Protein AF-C6PRZ6-F1 (afdb_monomer_lite)

Structure (mmCIF, N/CA/C/O backbone):
data_AF-C6PRZ6-F1
#
_entry.id   AF-C6PRZ6-F1
#
loop_
_atom_site.group_PDB
_atom_site.id
_atom_site.type_symbol
_atom_site.label_atom_id
_atom_site.label_alt_id
_atom_site.label_comp_id
_atom_site.label_asym_id
_atom_site.label_entity_id
_atom_site.label_seq_id
_atom_site.pdbx_PDB_ins_code
_atom_site.Cartn_x
_atom_site.Cartn_y
_atom_site.Cartn_z
_atom_site.occupancy
_atom_site.B_iso_or_equiv
_atom_site.auth_seq_id
_atom_site.auth_comp_id
_atom_site.auth_asym_id
_atom_site.auth_atom_id
_atom_site.pdbx_PDB_model_num
ATOM 1 N N . MET A 1 1 ? -4.915 -7.604 14.835 1.00 78.38 1 MET A N 1
ATOM 2 C CA . MET A 1 1 ? -3.845 -7.718 15.851 1.00 78.38 1 MET A CA 1
ATOM 3 C C . MET A 1 1 ? -2.458 -7.943 15.240 1.00 78.38 1 MET A C 1
ATOM 5 O O . MET A 1 1 ? -1.661 -7.019 15.299 1.00 78.38 1 MET A O 1
ATOM 9 N N . LEU A 1 2 ? -2.167 -9.085 14.592 1.00 88.75 2 LEU A N 1
ATOM 10 C CA . LEU A 1 2 ? -0.820 -9.403 14.062 1.00 88.75 2 LEU A CA 1
ATOM 11 C C . LEU A 1 2 ? -0.225 -8.321 13.143 1.00 88.75 2 LEU A C 1
ATOM 13 O O . LEU A 1 2 ? 0.910 -7.897 13.344 1.00 88.75 2 LEU A O 1
ATOM 17 N N . PHE A 1 3 ? -1.010 -7.822 12.182 1.00 91.31 3 PHE A N 1
ATOM 18 C CA . PHE A 1 3 ? -0.557 -6.748 11.294 1.00 91.31 3 PHE A CA 1
ATOM 19 C C . PHE A 1 3 ? -0.179 -5.475 12.068 1.00 91.31 3 PHE A C 1
ATOM 21 O O . PHE A 1 3 ? 0.893 -4.929 11.842 1.00 91.31 3 PHE A O 1
ATOM 28 N N . ALA A 1 4 ? -0.994 -5.033 13.031 1.00 93.88 4 ALA A N 1
ATOM 29 C CA . ALA A 1 4 ? -0.689 -3.847 13.833 1.00 93.88 4 ALA A CA 1
ATOM 30 C C . ALA A 1 4 ? 0.624 -4.012 14.620 1.00 93.88 4 ALA A C 1
ATOM 32 O O . ALA A 1 4 ? 1.460 -3.113 14.605 1.00 93.88 4 ALA A O 1
ATOM 33 N N . LEU A 1 5 ? 0.845 -5.182 15.232 1.00 94.25 5 LEU A N 1
ATOM 34 C CA . LEU A 1 5 ? 2.087 -5.484 15.954 1.00 94.25 5 LEU A CA 1
ATOM 35 C C . LEU A 1 5 ? 3.316 -5.422 15.039 1.00 94.25 5 LEU A C 1
ATOM 37 O O . LEU A 1 5 ? 4.348 -4.891 15.441 1.00 94.25 5 LEU A O 1
ATOM 41 N N . SER A 1 6 ? 3.190 -5.882 13.791 1.00 94.50 6 SER A N 1
ATOM 42 C CA . SER A 1 6 ? 4.290 -5.832 12.821 1.00 94.50 6 SER A CA 1
ATOM 43 C C . SER A 1 6 ? 4.743 -4.416 12.447 1.00 94.50 6 SER A C 1
ATOM 45 O O . SER A 1 6 ? 5.858 -4.245 11.964 1.00 94.50 6 SER A O 1
ATOM 47 N N . LEU A 1 7 ? 3.904 -3.395 12.667 1.00 96.12 7 LEU A N 1
ATOM 48 C CA . LEU A 1 7 ? 4.241 -1.999 12.373 1.00 96.12 7 LEU A CA 1
ATOM 49 C C . LEU A 1 7 ? 5.073 -1.353 13.483 1.00 96.12 7 LEU A C 1
ATOM 51 O O . LEU A 1 7 ? 5.813 -0.408 13.213 1.00 96.12 7 LEU A O 1
ATOM 55 N N . ILE A 1 8 ? 4.961 -1.851 14.719 1.00 96.12 8 ILE A N 1
ATOM 56 C CA . ILE A 1 8 ? 5.529 -1.212 15.913 1.00 96.12 8 ILE A CA 1
ATOM 57 C C . ILE A 1 8 ? 7.046 -1.005 15.796 1.00 96.12 8 ILE A C 1
ATOM 59 O O . ILE A 1 8 ? 7.472 0.134 15.998 1.00 96.12 8 ILE A O 1
ATOM 63 N N . PRO A 1 9 ? 7.869 -2.013 15.429 1.00 95.62 9 PRO A N 1
ATOM 64 C CA . PRO A 1 9 ? 9.315 -1.812 15.332 1.00 95.62 9 PRO A CA 1
ATOM 65 C C . PRO A 1 9 ? 9.674 -0.696 14.347 1.00 95.62 9 PRO A C 1
ATOM 67 O O . PRO A 1 9 ? 10.461 0.192 14.665 1.00 95.62 9 PRO A O 1
ATOM 70 N N . GLY A 1 10 ? 9.027 -0.684 13.178 1.00 94.50 10 GLY A N 1
ATOM 71 C CA . GLY A 1 10 ? 9.253 0.342 12.165 1.00 94.50 10 GLY A CA 1
ATOM 72 C C . GLY A 1 10 ? 8.817 1.737 12.616 1.00 94.50 10 GLY A C 1
ATOM 73 O O . GLY A 1 10 ? 9.528 2.703 12.349 1.00 94.50 10 GLY A O 1
ATOM 74 N N . ILE A 1 11 ? 7.683 1.854 13.321 1.00 95.38 11 ILE A N 1
ATOM 75 C CA . ILE A 1 11 ? 7.205 3.135 13.867 1.00 95.38 11 ILE A CA 1
ATOM 76 C C . ILE A 1 11 ? 8.221 3.682 14.872 1.00 95.38 11 ILE A C 1
ATOM 78 O O . ILE A 1 11 ? 8.589 4.850 14.780 1.00 95.38 11 ILE A O 1
ATOM 82 N N . ILE A 1 12 ? 8.715 2.838 15.785 1.00 95.19 12 ILE A N 1
ATOM 83 C CA . ILE A 1 12 ? 9.746 3.216 16.761 1.00 95.19 12 ILE A CA 1
ATOM 84 C C . ILE A 1 12 ? 10.996 3.719 16.032 1.00 95.19 12 ILE A C 1
ATOM 86 O O . ILE A 1 12 ? 11.454 4.827 16.298 1.00 95.19 12 ILE A O 1
ATOM 90 N N . ILE A 1 13 ? 11.505 2.959 15.061 1.00 93.56 13 ILE A N 1
ATOM 91 C CA . ILE A 1 13 ? 12.692 3.346 14.286 1.00 93.56 13 ILE A CA 1
ATOM 92 C C . ILE A 1 13 ? 12.482 4.684 13.572 1.00 93.56 13 ILE A C 1
ATOM 94 O O . ILE A 1 13 ? 13.373 5.527 13.584 1.00 93.56 13 ILE A O 1
ATOM 98 N N . CYS A 1 14 ? 11.313 4.916 12.972 1.00 90.06 14 CYS A N 1
ATOM 99 C CA . CYS A 1 14 ? 11.012 6.186 12.309 1.00 90.06 14 CYS A CA 1
ATOM 100 C C . CYS A 1 14 ? 10.968 7.362 13.301 1.00 90.06 14 CYS A C 1
ATOM 102 O O . CYS A 1 14 ? 11.492 8.429 12.991 1.00 90.06 14 CYS A O 1
ATOM 104 N N . LEU A 1 15 ? 10.398 7.170 14.497 1.00 92.00 15 LEU A N 1
ATOM 105 C CA . LEU A 1 15 ? 10.339 8.202 15.539 1.00 92.00 15 LEU A CA 1
ATOM 106 C C . LEU A 1 15 ? 11.733 8.585 16.053 1.00 92.00 15 LEU A C 1
ATOM 108 O O . LEU A 1 15 ? 12.050 9.769 16.133 1.00 92.00 15 LEU A O 1
ATOM 112 N N . PHE A 1 16 ? 12.581 7.604 16.360 1.00 92.94 16 PHE A N 1
ATOM 113 C CA . PHE A 1 16 ? 13.947 7.865 16.828 1.00 92.94 16 PHE A CA 1
ATOM 114 C C . PHE A 1 16 ? 14.828 8.477 15.737 1.00 92.94 16 PHE A C 1
ATOM 116 O O . PHE A 1 16 ? 15.542 9.440 16.012 1.00 92.94 16 PHE A O 1
ATOM 123 N N . ASN A 1 17 ? 14.707 8.006 14.493 1.00 88.94 17 ASN A N 1
ATOM 124 C CA . ASN A 1 17 ? 15.380 8.625 13.352 1.00 88.94 17 ASN A CA 1
ATOM 125 C C . ASN A 1 17 ? 14.985 10.101 13.212 1.00 88.94 17 ASN A C 1
ATOM 127 O O . ASN A 1 17 ? 15.850 10.961 13.044 1.00 88.94 17 ASN A O 1
ATOM 131 N N . PHE A 1 18 ? 13.699 10.422 13.385 1.00 85.31 18 PHE A N 1
ATOM 132 C CA . PHE A 1 18 ? 13.229 11.807 13.366 1.00 85.31 18 PHE A CA 1
ATOM 133 C C . PHE A 1 18 ? 13.828 12.652 14.506 1.00 85.31 18 PHE A C 1
ATOM 135 O O . PHE A 1 18 ? 14.108 13.833 14.321 1.00 85.31 18 PHE A O 1
ATOM 142 N N . MET A 1 19 ? 14.097 12.045 15.665 1.00 88.81 19 MET A N 1
ATOM 143 C CA . MET A 1 19 ? 14.829 12.668 16.780 1.00 88.81 19 MET A CA 1
ATOM 144 C C . MET A 1 19 ? 16.353 12.720 16.564 1.00 88.81 19 MET A C 1
ATOM 146 O O . MET A 1 19 ? 17.074 13.264 17.401 1.00 88.81 19 MET A O 1
ATOM 150 N N . GLY A 1 20 ? 16.848 12.166 15.457 1.00 87.31 20 GLY A N 1
ATOM 151 C CA . GLY A 1 20 ? 18.262 12.135 15.103 1.00 87.31 20 GLY A CA 1
ATOM 152 C C . GLY A 1 20 ? 19.069 10.988 15.685 1.00 87.31 20 GLY A C 1
ATOM 153 O O . GLY A 1 20 ? 20.295 11.063 15.745 1.00 87.31 20 GLY A O 1
ATOM 154 N N . ILE A 1 21 ? 18.386 9.943 16.139 1.00 90.81 21 ILE A N 1
ATOM 155 C CA . ILE A 1 21 ? 18.988 8.740 16.701 1.00 90.81 21 ILE A CA 1
ATOM 156 C C . ILE A 1 21 ? 18.826 7.621 15.670 1.00 90.81 21 ILE A C 1
ATOM 158 O O . ILE A 1 21 ? 17.725 7.098 15.497 1.00 90.81 21 ILE A O 1
ATOM 162 N N . ASP A 1 22 ? 19.921 7.254 14.999 1.00 90.44 22 ASP A N 1
ATOM 163 C CA . ASP A 1 22 ? 19.959 6.070 14.130 1.00 90.44 22 ASP A CA 1
ATOM 164 C C . ASP A 1 22 ? 20.341 4.845 14.962 1.00 90.44 22 ASP A C 1
ATOM 166 O O . ASP A 1 22 ? 21.343 4.846 15.683 1.00 90.44 22 ASP A O 1
ATOM 170 N N . PHE A 1 23 ? 19.539 3.791 14.871 1.00 90.06 23 PHE A N 1
ATOM 171 C CA . PHE A 1 23 ? 19.870 2.514 15.494 1.00 90.06 23 PHE A CA 1
ATOM 172 C C . PHE A 1 23 ? 20.910 1.764 14.660 1.00 90.06 23 PHE A C 1
ATOM 174 O O . PHE A 1 23 ? 21.013 1.954 13.452 1.00 90.06 23 PHE A O 1
ATOM 181 N N . SER A 1 24 ? 21.640 0.835 15.277 1.00 92.12 24 SER A N 1
ATOM 182 C CA . SER A 1 24 ? 22.514 -0.066 14.525 1.00 92.12 24 SER A CA 1
ATOM 183 C C . SER A 1 24 ? 21.707 -0.877 13.509 1.00 92.12 24 SER A C 1
ATOM 185 O O . SER A 1 24 ? 20.724 -1.536 13.859 1.00 92.12 24 SER A O 1
ATOM 187 N N . TYR A 1 25 ? 22.152 -0.857 12.256 1.00 92.94 25 TYR A N 1
ATOM 188 C CA . TYR A 1 25 ? 21.563 -1.626 11.167 1.00 92.94 25 TYR A CA 1
ATOM 189 C C . TYR A 1 25 ? 22.620 -2.444 10.430 1.00 92.94 25 TYR A C 1
ATOM 191 O O . TYR A 1 25 ? 23.820 -2.192 10.507 1.00 92.94 25 TYR A O 1
ATOM 199 N N . THR A 1 26 ? 22.144 -3.437 9.687 1.00 93.62 26 THR A N 1
ATOM 200 C CA . THR A 1 26 ? 22.945 -4.212 8.731 1.00 93.62 26 THR A CA 1
ATOM 201 C C . THR A 1 26 ? 22.420 -3.953 7.331 1.00 93.62 26 THR A C 1
ATOM 203 O O . THR A 1 26 ? 21.223 -3.726 7.164 1.00 93.62 26 THR A O 1
ATOM 206 N N . ILE A 1 27 ? 23.292 -3.961 6.329 1.00 92.12 27 ILE A N 1
ATOM 207 C CA . ILE A 1 27 ? 22.863 -3.834 4.936 1.00 92.12 27 ILE A CA 1
ATOM 208 C C . ILE A 1 27 ? 22.524 -5.230 4.418 1.00 92.12 27 ILE A C 1
ATOM 210 O O . ILE A 1 27 ? 23.307 -6.160 4.603 1.00 92.12 27 ILE A O 1
ATOM 214 N N . ILE A 1 28 ? 21.347 -5.380 3.815 1.00 90.25 28 ILE A N 1
ATOM 215 C CA . ILE A 1 28 ? 20.928 -6.613 3.143 1.00 90.25 28 ILE A CA 1
ATOM 216 C C . ILE A 1 28 ? 20.474 -6.296 1.719 1.00 90.25 28 ILE A C 1
ATOM 218 O O . ILE A 1 28 ? 19.940 -5.214 1.455 1.00 90.25 28 ILE A O 1
ATOM 222 N N . GLU A 1 29 ? 20.649 -7.262 0.825 1.00 86.31 29 GLU A N 1
ATOM 223 C CA . GLU A 1 29 ? 20.140 -7.169 -0.539 1.00 86.31 29 GLU A CA 1
ATOM 224 C C . GLU A 1 29 ? 18.609 -7.291 -0.568 1.00 86.31 29 GLU A C 1
ATOM 226 O O . GLU A 1 29 ? 18.008 -7.986 0.266 1.00 86.31 29 GLU A O 1
ATOM 231 N N . PRO A 1 30 ? 17.943 -6.618 -1.517 1.00 81.31 30 PRO A N 1
ATOM 232 C CA . PRO A 1 30 ? 16.509 -6.738 -1.672 1.00 81.31 30 PRO A CA 1
ATOM 233 C C . PRO A 1 30 ? 16.122 -8.096 -2.262 1.00 81.31 30 PRO A C 1
ATOM 235 O O . PRO A 1 30 ? 16.754 -8.604 -3.183 1.00 81.31 30 PRO A O 1
ATOM 238 N N . LEU A 1 31 ? 14.994 -8.647 -1.805 1.00 73.00 31 LEU A N 1
ATOM 239 C CA . LEU A 1 31 ? 14.413 -9.853 -2.413 1.00 73.00 31 LEU A CA 1
ATOM 240 C C . LEU A 1 31 ? 13.951 -9.604 -3.858 1.00 73.00 31 LEU A C 1
ATOM 242 O O . LEU A 1 31 ? 13.873 -10.522 -4.673 1.00 73.00 31 LEU A O 1
ATOM 246 N N . ASN A 1 32 ? 13.612 -8.354 -4.173 1.00 69.56 32 ASN A N 1
ATOM 247 C CA . ASN A 1 32 ? 13.194 -7.952 -5.503 1.00 69.56 32 ASN A CA 1
ATOM 248 C C . ASN A 1 32 ? 14.418 -7.740 -6.407 1.00 69.56 32 ASN A C 1
ATOM 250 O O . ASN A 1 32 ? 15.157 -6.770 -6.240 1.00 69.56 32 ASN A O 1
ATOM 254 N N . LYS A 1 33 ? 14.567 -8.602 -7.420 1.00 66.12 33 LYS A N 1
ATOM 255 C CA . LYS A 1 33 ? 15.652 -8.537 -8.413 1.00 66.12 33 LYS A CA 1
ATOM 256 C C . LYS A 1 33 ? 15.751 -7.181 -9.112 1.00 66.12 33 LYS A C 1
ATOM 258 O O . LYS A 1 33 ? 16.848 -6.734 -9.406 1.00 66.12 33 LYS A O 1
ATOM 263 N N . VAL A 1 34 ? 14.628 -6.494 -9.327 1.00 66.25 34 VAL A N 1
ATOM 264 C CA . VAL A 1 34 ? 14.628 -5.153 -9.926 1.00 66.25 34 VAL A CA 1
ATOM 265 C C . VAL A 1 34 ? 15.337 -4.155 -9.017 1.00 66.25 34 VAL A C 1
ATOM 267 O O . VAL A 1 34 ? 16.149 -3.367 -9.481 1.00 66.25 34 VAL A O 1
ATOM 270 N N . LYS A 1 35 ? 15.075 -4.202 -7.708 1.00 70.56 35 LYS A N 1
ATOM 271 C CA . LYS A 1 35 ? 15.751 -3.325 -6.744 1.00 70.56 35 LYS A CA 1
ATOM 272 C C . LYS A 1 35 ? 17.249 -3.622 -6.679 1.00 70.56 35 LYS A C 1
ATOM 274 O O . LYS A 1 35 ? 18.030 -2.683 -6.594 1.00 70.56 35 LYS A O 1
ATOM 279 N N . ALA A 1 36 ? 17.636 -4.894 -6.788 1.00 70.50 36 ALA A N 1
ATOM 280 C CA . ALA A 1 36 ? 19.041 -5.288 -6.862 1.00 70.50 36 ALA A CA 1
ATOM 281 C C . ALA A 1 36 ? 19.731 -4.730 -8.123 1.00 70.50 36 ALA A C 1
ATOM 283 O O . ALA A 1 36 ? 20.842 -4.222 -8.028 1.00 70.50 36 ALA A O 1
ATOM 284 N N . LEU A 1 37 ? 19.054 -4.735 -9.281 1.00 66.38 37 LEU A N 1
ATOM 285 C CA . LEU A 1 37 ? 19.581 -4.157 -10.530 1.00 66.38 37 LEU A CA 1
ATOM 286 C C . LEU A 1 37 ? 19.855 -2.646 -10.435 1.00 66.38 37 LEU A C 1
ATOM 288 O O . LEU A 1 37 ? 20.757 -2.149 -11.101 1.00 66.38 37 LEU A O 1
ATOM 292 N N . TYR A 1 38 ? 19.101 -1.922 -9.605 1.00 68.06 38 TYR A N 1
ATOM 293 C CA . TYR A 1 38 ? 19.298 -0.489 -9.349 1.00 68.06 38 TYR A CA 1
ATOM 294 C C . TYR A 1 38 ? 20.160 -0.200 -8.103 1.00 68.06 38 TYR A C 1
ATOM 296 O O . TYR A 1 38 ? 20.145 0.930 -7.611 1.00 68.06 38 TYR A O 1
ATOM 304 N N . ASP A 1 39 ? 20.868 -1.206 -7.574 1.00 70.25 39 ASP A N 1
ATOM 305 C CA . ASP A 1 39 ? 21.714 -1.123 -6.370 1.00 70.25 39 ASP A CA 1
ATOM 306 C C . ASP A 1 39 ? 20.979 -0.545 -5.136 1.00 70.25 39 ASP A C 1
ATOM 308 O O . ASP A 1 39 ? 21.507 0.208 -4.311 1.00 70.25 39 ASP A O 1
ATOM 312 N N . ILE A 1 40 ? 19.687 -0.876 -5.016 1.00 78.88 40 ILE A N 1
ATOM 313 C CA . ILE A 1 40 ? 18.825 -0.427 -3.920 1.00 78.88 40 ILE A CA 1
ATOM 314 C C . ILE A 1 40 ? 18.904 -1.435 -2.780 1.00 78.88 40 ILE A C 1
ATOM 316 O O . ILE A 1 40 ? 18.165 -2.418 -2.748 1.00 78.88 40 ILE A O 1
ATOM 320 N N . ASN A 1 41 ? 19.755 -1.152 -1.799 1.00 86.38 41 ASN A N 1
ATOM 321 C CA . ASN A 1 41 ? 19.917 -1.998 -0.619 1.00 86.38 41 ASN A CA 1
ATOM 322 C C . ASN A 1 41 ? 18.987 -1.604 0.543 1.00 86.38 41 ASN A C 1
ATOM 324 O O . ASN A 1 41 ? 18.524 -0.461 0.657 1.00 86.38 41 ASN A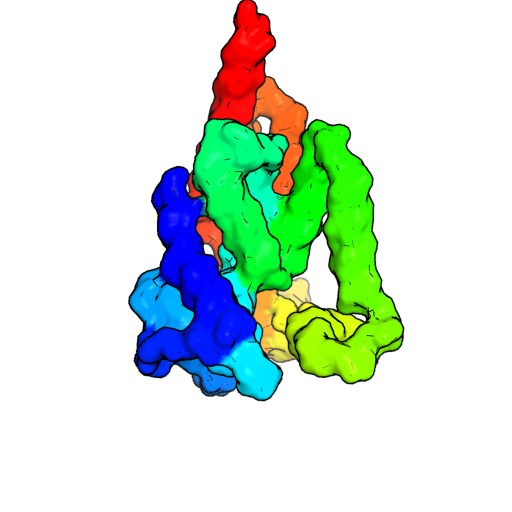 O 1
ATOM 328 N N . TYR A 1 42 ? 18.734 -2.557 1.445 1.00 89.44 42 TYR A N 1
ATOM 329 C CA . TYR A 1 42 ? 17.965 -2.330 2.668 1.00 89.44 42 TYR A CA 1
ATOM 330 C C . TYR A 1 42 ? 18.869 -2.124 3.879 1.00 89.44 42 TYR A C 1
ATOM 332 O O . TYR A 1 42 ? 19.767 -2.918 4.147 1.00 89.44 42 TYR A O 1
ATOM 340 N N . ARG A 1 43 ? 18.547 -1.115 4.688 1.00 90.75 43 ARG A N 1
ATOM 341 C CA . ARG A 1 43 ? 18.959 -1.020 6.089 1.00 90.75 43 ARG A CA 1
ATOM 342 C C . ARG A 1 43 ? 18.041 -1.909 6.917 1.00 90.75 43 ARG A C 1
ATOM 344 O O . ARG A 1 43 ? 16.875 -1.576 7.127 1.00 90.75 43 ARG A O 1
ATOM 351 N N . ARG A 1 44 ? 18.552 -3.051 7.366 1.00 92.69 44 ARG A N 1
ATOM 352 C CA . ARG A 1 44 ? 17.858 -3.973 8.266 1.00 92.69 44 ARG A CA 1
ATOM 353 C C . ARG A 1 44 ? 18.143 -3.600 9.714 1.00 92.69 44 ARG A C 1
ATOM 355 O O . ARG A 1 44 ? 19.263 -3.779 10.198 1.00 92.69 44 ARG A O 1
ATOM 362 N N . TYR A 1 45 ? 17.095 -3.164 10.393 1.00 92.88 45 TYR A N 1
ATOM 363 C CA . TYR A 1 45 ? 17.028 -2.957 11.831 1.00 92.88 45 TYR A CA 1
ATOM 364 C C . TYR A 1 45 ? 16.372 -4.170 12.510 1.00 92.88 45 TYR A C 1
ATOM 366 O O . TYR A 1 45 ? 15.891 -5.098 11.853 1.00 92.88 45 TYR A O 1
ATOM 374 N N . LEU A 1 46 ? 16.303 -4.168 13.842 1.00 91.62 46 LEU A N 1
ATOM 375 C CA . LEU A 1 46 ? 15.576 -5.198 14.581 1.00 91.62 46 LEU A CA 1
ATOM 376 C C . LEU A 1 46 ? 14.064 -5.096 14.303 1.00 91.62 46 LEU A C 1
ATOM 378 O O . LEU A 1 46 ? 13.390 -4.200 14.803 1.00 91.62 46 LEU A O 1
ATOM 382 N N . GLY A 1 47 ? 13.532 -6.020 13.499 1.00 90.25 47 GLY A N 1
ATOM 383 C CA . GLY A 1 47 ? 12.098 -6.106 13.194 1.00 90.25 47 GLY A CA 1
ATOM 384 C C . GLY A 1 47 ? 11.580 -5.103 12.155 1.00 90.25 47 GLY A C 1
ATOM 385 O O . GLY A 1 47 ? 10.368 -5.017 11.964 1.00 90.25 47 GLY A O 1
ATOM 386 N N . ALA A 1 48 ? 12.457 -4.357 11.476 1.00 93.00 48 ALA A N 1
ATOM 387 C CA . ALA A 1 48 ? 12.075 -3.500 10.357 1.00 93.00 48 ALA A CA 1
ATOM 388 C C . ALA A 1 48 ? 13.205 -3.335 9.336 1.00 93.00 48 ALA A C 1
ATOM 390 O O . ALA A 1 48 ? 14.382 -3.524 9.639 1.00 93.00 48 ALA A O 1
ATOM 391 N N . VAL A 1 49 ? 12.838 -2.935 8.128 1.00 91.12 49 VAL A N 1
ATOM 392 C CA . VAL A 1 49 ? 13.747 -2.565 7.044 1.00 91.12 49 VAL A CA 1
ATOM 393 C C . VAL A 1 49 ? 13.406 -1.162 6.565 1.00 91.12 49 VAL A C 1
ATOM 395 O O . VAL A 1 49 ? 12.273 -0.744 6.732 1.00 91.12 49 VAL A O 1
ATOM 398 N N . ASN A 1 50 ? 14.361 -0.448 5.973 1.00 87.56 50 ASN A N 1
ATOM 399 C CA . ASN A 1 50 ? 14.145 0.768 5.176 1.00 87.56 50 ASN A CA 1
ATOM 400 C C . ASN A 1 50 ? 15.102 0.733 3.980 1.00 87.56 50 ASN A C 1
ATOM 402 O O . ASN A 1 50 ? 16.175 0.141 4.082 1.00 87.56 50 ASN A O 1
ATOM 406 N N . THR A 1 51 ? 14.767 1.355 2.850 1.00 82.19 51 THR A N 1
ATOM 407 C CA . THR A 1 51 ? 15.734 1.480 1.744 1.00 82.19 51 THR A CA 1
ATOM 408 C C . THR A 1 51 ? 16.739 2.586 2.035 1.00 82.19 51 THR A C 1
ATOM 410 O O . THR A 1 51 ? 16.413 3.614 2.635 1.00 82.19 51 THR A O 1
ATOM 413 N N . THR A 1 52 ? 17.971 2.403 1.565 1.00 75.00 52 THR A N 1
ATOM 414 C CA . THR A 1 52 ? 19.002 3.448 1.626 1.00 75.00 52 THR A CA 1
ATOM 415 C C . THR A 1 52 ? 18.604 4.697 0.836 1.00 75.00 52 THR A C 1
ATOM 417 O O . THR A 1 52 ? 18.935 5.801 1.255 1.00 75.00 52 THR A O 1
ATOM 420 N N . GLN A 1 53 ? 17.852 4.536 -0.257 1.00 71.81 53 GLN A N 1
ATOM 421 C CA . GLN A 1 53 ? 17.419 5.633 -1.129 1.00 71.81 53 GLN A CA 1
ATOM 422 C C . GLN A 1 53 ? 16.273 6.483 -0.561 1.00 71.81 53 GLN A C 1
ATOM 424 O O . GLN A 1 53 ? 16.206 7.673 -0.858 1.00 71.81 53 GLN A O 1
ATOM 429 N N . ASP A 1 54 ? 15.375 5.914 0.253 1.00 70.25 54 ASP A N 1
ATOM 430 C CA . ASP A 1 54 ? 14.298 6.689 0.894 1.00 70.25 54 ASP A CA 1
ATOM 431 C C . ASP A 1 54 ? 14.731 7.338 2.220 1.00 70.25 54 ASP A C 1
ATOM 433 O O . ASP A 1 54 ? 13.932 8.053 2.830 1.00 70.25 54 ASP A O 1
ATOM 437 N N . THR A 1 55 ? 15.971 7.103 2.669 1.00 75.44 55 THR A N 1
ATOM 438 C CA . THR A 1 55 ? 16.516 7.732 3.877 1.00 75.44 55 THR A CA 1
ATOM 439 C C . THR A 1 55 ? 17.080 9.109 3.550 1.00 75.44 55 THR A C 1
ATOM 441 O O . THR A 1 55 ? 18.039 9.230 2.788 1.00 75.44 55 THR A O 1
ATOM 444 N N . ILE A 1 56 ? 16.526 10.158 4.156 1.00 77.00 56 ILE A N 1
ATOM 445 C CA . ILE A 1 56 ? 16.983 11.537 3.950 1.00 77.00 56 ILE A CA 1
ATOM 446 C C . ILE A 1 56 ? 17.556 12.085 5.250 1.00 77.00 56 ILE A C 1
ATOM 448 O O . ILE A 1 56 ? 16.852 12.220 6.247 1.00 77.00 56 ILE A O 1
ATOM 452 N N . ASN A 1 57 ? 18.835 12.451 5.215 1.00 80.12 57 ASN A N 1
ATOM 453 C CA . ASN A 1 57 ? 19.517 13.084 6.338 1.00 80.12 57 ASN A CA 1
ATOM 454 C C . ASN A 1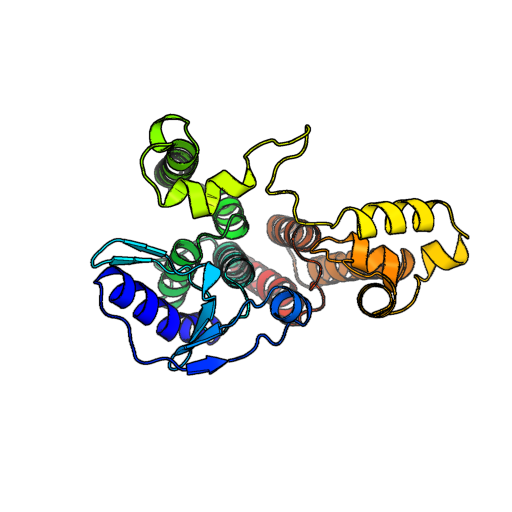 57 ? 19.443 14.609 6.204 1.00 80.12 57 ASN A C 1
ATOM 456 O O . ASN A 1 57 ? 19.837 15.172 5.182 1.00 80.12 57 ASN A O 1
ATOM 460 N N . MET A 1 58 ? 18.969 15.279 7.250 1.00 72.62 58 MET A N 1
ATOM 461 C CA . MET A 1 58 ? 18.840 16.732 7.338 1.00 72.62 58 MET A CA 1
ATOM 462 C C . MET A 1 58 ? 19.511 17.247 8.605 1.00 72.62 58 MET A C 1
ATOM 464 O O . MET A 1 58 ? 18.874 17.492 9.634 1.00 72.62 58 MET A O 1
ATOM 468 N N . GLY A 1 59 ? 20.832 17.386 8.540 1.00 79.38 59 GLY A N 1
ATOM 469 C CA . GLY A 1 59 ? 21.628 17.715 9.716 1.00 79.38 59 GLY A CA 1
ATOM 470 C C . GLY A 1 59 ? 21.480 16.622 10.769 1.00 79.38 59 GLY A C 1
ATOM 471 O O . GLY A 1 59 ? 21.946 15.506 10.565 1.00 79.38 59 GLY A O 1
ATOM 472 N N . ARG A 1 60 ? 20.817 16.941 11.887 1.00 79.62 60 ARG A N 1
ATOM 473 C CA . ARG A 1 60 ? 20.585 15.979 12.972 1.00 79.62 60 ARG A CA 1
ATOM 474 C C . ARG A 1 60 ? 19.379 15.081 12.732 1.00 79.62 60 ARG A C 1
ATOM 476 O O . ARG A 1 60 ? 19.309 14.060 13.382 1.00 79.62 60 ARG A O 1
ATOM 483 N N . VAL A 1 61 ? 18.445 15.431 11.850 1.00 80.06 61 VAL A N 1
ATOM 484 C CA . VAL A 1 61 ? 17.210 14.658 11.638 1.00 80.06 61 VAL A CA 1
ATOM 485 C C . VAL A 1 61 ? 17.422 13.613 10.547 1.00 80.06 61 VAL A C 1
ATOM 487 O O . VAL A 1 61 ? 17.952 13.934 9.483 1.00 80.06 61 VAL A O 1
ATOM 490 N N . ILE A 1 62 ? 16.965 12.384 10.782 1.00 83.00 62 ILE A N 1
ATOM 491 C CA . ILE A 1 62 ? 16.933 11.310 9.787 1.00 83.00 62 ILE A CA 1
ATOM 492 C C . ILE A 1 62 ? 15.470 11.035 9.452 1.00 83.00 62 ILE A C 1
ATOM 494 O O . ILE A 1 62 ? 14.678 10.618 10.294 1.00 83.00 62 ILE A O 1
ATOM 498 N N . PHE A 1 63 ? 15.084 11.284 8.209 1.00 81.00 63 PHE A N 1
ATOM 499 C CA . PHE A 1 63 ? 13.735 11.022 7.738 1.00 81.00 63 PHE A CA 1
ATOM 500 C C . PHE A 1 63 ? 13.675 9.686 6.999 1.00 81.00 63 PHE A C 1
ATOM 502 O O . PHE A 1 63 ? 14.444 9.458 6.069 1.00 81.00 63 PHE A O 1
ATOM 509 N N . ASN A 1 64 ? 12.715 8.841 7.386 1.00 82.25 64 ASN A N 1
ATOM 510 C CA . ASN A 1 64 ? 12.446 7.545 6.772 1.00 82.25 64 ASN A CA 1
ATOM 511 C C . ASN A 1 64 ? 10.939 7.335 6.588 1.00 82.25 64 ASN A C 1
ATOM 513 O O . ASN A 1 64 ? 10.158 7.576 7.509 1.00 82.25 64 ASN A O 1
ATOM 517 N N . LYS A 1 65 ? 10.531 6.832 5.417 1.00 83.25 65 LYS A N 1
ATOM 518 C CA . LYS A 1 65 ? 9.167 6.309 5.222 1.00 83.25 65 LYS A CA 1
ATOM 519 C C . LYS A 1 65 ? 9.005 5.005 5.994 1.00 83.25 65 LYS A C 1
ATOM 521 O O . LYS A 1 65 ? 9.942 4.216 6.062 1.00 83.25 65 LYS A O 1
ATOM 526 N N . LEU A 1 66 ? 7.804 4.723 6.498 1.00 88.44 66 LEU A N 1
ATOM 527 C CA . LEU A 1 66 ? 7.549 3.452 7.174 1.00 88.44 66 LEU A CA 1
ATOM 528 C C . LEU A 1 66 ? 7.420 2.285 6.185 1.00 88.44 66 LEU A C 1
ATOM 530 O O . LEU A 1 66 ? 6.389 2.124 5.530 1.00 88.44 66 LEU A O 1
ATOM 534 N N . TYR A 1 67 ? 8.433 1.425 6.167 1.00 89.44 67 TYR A N 1
ATOM 535 C CA . TYR A 1 67 ? 8.399 0.093 5.552 1.00 89.44 67 TYR A CA 1
ATOM 536 C C . TYR A 1 67 ? 8.009 -1.000 6.565 1.00 89.44 67 TYR A C 1
ATOM 538 O O . TYR A 1 67 ? 7.399 -1.997 6.189 1.00 89.44 67 TYR A O 1
ATOM 546 N N . ALA A 1 68 ? 8.325 -0.812 7.855 1.00 90.94 68 ALA A N 1
ATOM 547 C CA . ALA A 1 68 ? 8.232 -1.853 8.887 1.00 90.94 68 ALA A CA 1
ATOM 548 C C . ALA A 1 68 ? 8.935 -3.145 8.424 1.00 90.94 68 ALA A C 1
ATOM 550 O O . ALA A 1 68 ? 10.046 -3.064 7.916 1.00 90.94 68 ALA A O 1
ATOM 551 N N . MET A 1 69 ? 8.336 -4.328 8.574 1.00 89.81 69 MET A N 1
ATOM 552 C CA . MET A 1 69 ? 8.926 -5.583 8.076 1.00 89.81 69 MET A CA 1
ATOM 553 C C . MET A 1 69 ? 8.662 -5.861 6.581 1.00 89.81 69 MET A C 1
ATOM 555 O O . MET A 1 69 ? 8.889 -6.977 6.119 1.00 89.81 69 MET A O 1
ATOM 559 N N . TYR A 1 70 ? 8.132 -4.890 5.832 1.00 88.75 70 TYR A N 1
ATOM 560 C CA . TYR A 1 70 ? 7.663 -5.074 4.457 1.00 88.75 70 TYR A CA 1
ATOM 561 C C . TYR A 1 70 ? 8.617 -4.468 3.427 1.00 88.75 70 TYR A C 1
ATOM 563 O O . TYR A 1 70 ? 9.416 -3.587 3.723 1.00 88.75 70 TYR A O 1
ATOM 571 N N . ASP A 1 71 ? 8.482 -4.921 2.181 1.00 82.62 71 ASP A N 1
ATOM 572 C CA . ASP A 1 71 ? 9.379 -4.551 1.082 1.00 82.62 71 ASP A CA 1
ATOM 573 C C . ASP A 1 71 ? 9.159 -3.116 0.568 1.00 82.62 71 ASP A C 1
ATOM 575 O O . ASP A 1 71 ? 10.023 -2.559 -0.100 1.00 82.62 71 ASP A O 1
ATOM 579 N N . GLU A 1 72 ? 8.011 -2.486 0.841 1.00 80.75 72 GLU A N 1
ATOM 580 C CA . GLU A 1 72 ? 7.746 -1.112 0.400 1.00 80.75 72 GLU A CA 1
ATOM 581 C C . GLU A 1 72 ? 6.636 -0.395 1.190 1.00 80.75 72 GLU A C 1
ATOM 583 O O . GLU A 1 72 ? 5.639 -1.010 1.586 1.00 80.75 72 GLU A O 1
ATOM 588 N N . PRO A 1 73 ? 6.730 0.939 1.343 1.00 82.88 73 PRO A N 1
ATOM 589 C CA . PRO A 1 73 ? 5.823 1.731 2.167 1.00 82.88 73 PRO A CA 1
ATOM 590 C C . PRO A 1 73 ? 4.441 1.831 1.524 1.00 82.88 73 PRO A C 1
ATOM 592 O O . PRO A 1 73 ? 3.421 1.927 2.204 1.00 82.88 73 PRO A O 1
ATOM 595 N N . GLY A 1 74 ? 4.382 1.739 0.192 1.00 78.31 74 GLY A N 1
ATOM 596 C CA . GLY A 1 74 ? 3.125 1.697 -0.540 1.00 78.31 74 GLY A CA 1
ATOM 597 C C . GLY A 1 74 ? 2.262 0.487 -0.164 1.00 78.31 74 GLY A C 1
ATOM 598 O O . GLY A 1 74 ? 1.041 0.631 -0.070 1.00 78.31 74 GLY A O 1
ATOM 599 N N . ALA A 1 75 ? 2.879 -0.675 0.092 1.00 80.50 75 ALA A N 1
ATOM 600 C CA . ALA A 1 75 ? 2.177 -1.887 0.517 1.00 80.50 75 ALA A CA 1
ATOM 601 C C . ALA A 1 75 ? 1.575 -1.689 1.909 1.00 80.50 75 ALA A C 1
ATOM 603 O O . ALA A 1 75 ? 0.374 -1.884 2.093 1.00 80.50 75 ALA A O 1
ATOM 604 N N . VAL A 1 76 ? 2.402 -1.216 2.849 1.00 88.12 76 VAL A N 1
ATOM 605 C CA . VAL A 1 76 ? 2.007 -0.904 4.228 1.00 88.12 76 VAL A CA 1
ATOM 606 C C . VAL A 1 76 ? 0.820 0.046 4.237 1.00 88.12 76 VAL A C 1
ATOM 608 O O . VAL A 1 76 ? -0.225 -0.272 4.799 1.00 88.12 76 VAL A O 1
ATOM 611 N N . GLY A 1 77 ? 0.943 1.177 3.541 1.00 86.62 77 GLY A N 1
ATOM 612 C CA . GLY A 1 77 ? -0.114 2.174 3.484 1.00 86.62 77 GLY A CA 1
ATOM 613 C C . GLY A 1 77 ? -1.415 1.649 2.870 1.00 86.62 77 GLY A C 1
ATOM 614 O O . GLY A 1 77 ? -2.492 1.958 3.372 1.00 86.62 77 GLY A O 1
ATOM 615 N N . THR A 1 78 ? -1.345 0.817 1.828 1.00 83.88 78 THR A N 1
ATOM 616 C CA . THR A 1 78 ? -2.552 0.232 1.214 1.00 83.88 78 THR A CA 1
ATOM 617 C C . THR A 1 78 ? -3.279 -0.680 2.202 1.00 83.88 78 THR A C 1
ATOM 619 O O . THR A 1 78 ? -4.479 -0.520 2.416 1.00 83.88 78 THR A O 1
ATOM 622 N N . VAL A 1 79 ? -2.552 -1.589 2.864 1.00 87.44 79 VAL A N 1
ATOM 623 C CA . VAL A 1 79 ? -3.132 -2.508 3.857 1.00 87.44 79 VAL A CA 1
ATOM 624 C C . VAL A 1 79 ? -3.700 -1.737 5.050 1.00 87.44 79 VAL A C 1
ATOM 626 O O . VAL A 1 79 ? -4.827 -2.010 5.462 1.00 87.44 79 VAL A O 1
ATOM 629 N N . CYS A 1 80 ? -2.985 -0.726 5.557 1.00 90.69 80 CYS A N 1
ATOM 630 C CA . CYS A 1 80 ? -3.498 0.145 6.615 1.00 90.69 80 CYS A CA 1
ATOM 631 C C . CYS A 1 80 ? -4.805 0.833 6.203 1.00 90.69 80 CYS A C 1
ATOM 633 O O . CYS A 1 80 ? -5.771 0.832 6.964 1.00 90.69 80 CYS A O 1
ATOM 635 N N . GLY A 1 81 ? -4.842 1.397 4.994 1.00 86.62 81 GLY A N 1
ATOM 636 C CA . GLY A 1 81 ? -6.011 2.090 4.461 1.00 86.62 81 GLY A CA 1
ATOM 637 C C . GLY A 1 81 ? -7.218 1.165 4.332 1.00 86.62 81 GLY A C 1
ATOM 638 O O . GLY A 1 81 ? -8.303 1.540 4.763 1.00 86.62 81 GLY A O 1
ATOM 639 N N . LEU A 1 82 ? -7.021 -0.051 3.807 1.00 85.75 82 LEU A N 1
ATOM 640 C CA . LEU A 1 82 ? -8.074 -1.060 3.652 1.00 85.75 82 LEU A CA 1
ATOM 641 C C . LEU A 1 82 ? -8.609 -1.562 4.997 1.00 85.75 82 LEU A C 1
ATOM 643 O O . LEU A 1 82 ? -9.823 -1.644 5.163 1.00 85.75 82 LEU A O 1
ATOM 647 N N . ILE A 1 83 ? -7.736 -1.859 5.969 1.00 88.25 83 ILE A N 1
ATOM 648 C CA . ILE A 1 83 ? -8.177 -2.302 7.303 1.00 88.25 83 ILE A CA 1
ATOM 649 C C . ILE A 1 83 ? -8.991 -1.204 7.981 1.00 88.25 83 ILE A C 1
ATOM 651 O O . ILE A 1 83 ? -10.100 -1.466 8.433 1.00 88.25 83 ILE A O 1
ATOM 655 N N . LEU A 1 84 ? -8.490 0.036 7.995 1.00 87.44 84 LEU A N 1
ATOM 656 C CA . LEU A 1 84 ? -9.243 1.165 8.547 1.00 87.44 84 LEU A CA 1
ATOM 657 C C . LEU A 1 84 ? -10.547 1.407 7.791 1.00 87.44 84 LEU A C 1
ATOM 659 O O . LEU A 1 84 ? -11.500 1.902 8.385 1.00 87.44 84 LEU A O 1
ATOM 663 N N . PHE A 1 85 ? -10.602 1.036 6.509 1.00 83.06 85 PHE A N 1
ATOM 664 C CA . PHE A 1 85 ? -11.829 1.087 5.730 1.00 83.06 85 PHE A CA 1
ATOM 665 C C . PHE A 1 85 ? -12.881 0.114 6.220 1.00 83.06 85 PHE A C 1
ATOM 667 O O . PHE A 1 85 ? -14.009 0.504 6.520 1.00 83.06 85 PHE A O 1
ATOM 674 N N . ILE A 1 86 ? -12.494 -1.149 6.340 1.00 83.81 86 ILE A N 1
ATOM 675 C CA . ILE A 1 86 ? -13.348 -2.210 6.870 1.00 83.81 86 ILE A CA 1
ATOM 676 C C . ILE A 1 86 ? -13.832 -1.834 8.276 1.00 83.81 86 ILE A C 1
ATOM 678 O O . ILE A 1 86 ? -15.015 -1.936 8.576 1.00 83.81 86 ILE A O 1
ATOM 682 N N . GLU A 1 87 ? -12.929 -1.301 9.096 1.00 85.38 87 GLU A N 1
ATOM 683 C CA . GLU A 1 87 ? -13.160 -0.875 10.477 1.00 85.38 87 GLU A CA 1
ATOM 684 C C . GLU A 1 87 ? -13.868 0.489 10.609 1.00 85.38 87 GLU A C 1
ATOM 686 O O . GLU A 1 87 ? -13.991 1.021 11.715 1.00 85.38 87 GLU A O 1
ATOM 691 N N . LYS A 1 88 ? -14.338 1.080 9.497 1.00 82.94 88 LYS A N 1
ATOM 692 C CA . LYS A 1 88 ? -15.093 2.351 9.455 1.00 82.94 88 LYS A CA 1
ATOM 693 C C . LYS A 1 88 ? -14.375 3.511 10.163 1.00 82.94 88 LYS A C 1
ATOM 695 O O . LYS A 1 88 ? -15.006 4.389 10.754 1.00 82.94 88 LYS A O 1
ATOM 700 N N . LEU A 1 89 ? -13.042 3.494 10.114 1.00 83.31 89 LEU A N 1
ATOM 701 C CA . LEU A 1 89 ? -12.140 4.452 10.749 1.00 83.31 89 LEU A CA 1
ATOM 702 C C . LEU A 1 89 ? -12.423 4.656 12.254 1.00 83.31 89 LEU A C 1
ATOM 704 O O . LEU A 1 89 ? -12.231 5.750 12.791 1.00 83.31 89 LEU A O 1
ATOM 708 N N . ASP A 1 90 ? -12.882 3.620 12.961 1.00 86.19 90 ASP A N 1
ATOM 709 C CA . ASP A 1 90 ? -13.126 3.720 14.400 1.00 86.19 90 ASP A CA 1
ATOM 710 C C . ASP A 1 90 ? -11.820 3.594 15.202 1.00 86.19 90 ASP A C 1
ATOM 712 O O . ASP A 1 90 ? -11.412 2.518 15.642 1.00 86.19 90 ASP A O 1
ATOM 716 N N . LEU A 1 91 ? -11.151 4.731 15.407 1.00 86.88 91 LEU A N 1
ATOM 717 C CA . LEU A 1 91 ? -9.908 4.819 16.182 1.00 86.88 91 LEU A CA 1
ATOM 718 C C . LEU A 1 91 ? -10.120 4.693 17.700 1.00 86.88 91 LEU A C 1
ATOM 720 O O . LEU A 1 91 ? -9.144 4.592 18.447 1.00 86.88 91 LEU A O 1
ATOM 724 N N . LYS A 1 92 ? -11.368 4.756 18.184 1.00 84.62 92 LYS A N 1
ATOM 725 C CA . LYS A 1 92 ? -11.680 4.592 19.611 1.00 84.62 92 LYS A CA 1
ATOM 726 C C . LYS A 1 92 ? -11.896 3.130 19.972 1.00 84.62 92 LYS A C 1
ATOM 728 O O . LYS A 1 92 ? -11.647 2.771 21.118 1.00 84.62 92 LYS A O 1
ATOM 733 N N . LYS A 1 93 ? -12.307 2.315 18.998 1.00 85.06 93 LYS A N 1
ATOM 734 C CA . LYS A 1 93 ? -12.599 0.891 19.167 1.00 85.06 93 LYS A CA 1
ATOM 735 C C . LYS A 1 93 ? -11.466 0.118 19.841 1.00 85.06 93 LYS A C 1
ATOM 737 O O . LYS A 1 93 ? -11.722 -0.622 20.783 1.00 85.06 93 LYS A O 1
ATOM 742 N N . ASN A 1 94 ? -10.232 0.255 19.356 1.00 89.69 94 ASN A N 1
ATOM 743 C CA . ASN A 1 94 ? -9.092 -0.503 19.870 1.00 89.69 94 ASN A CA 1
ATOM 744 C C . ASN A 1 94 ? -7.747 0.206 19.613 1.00 89.69 94 ASN A C 1
ATOM 746 O O . ASN A 1 94 ? -7.664 1.210 18.898 1.00 89.69 94 ASN A O 1
ATOM 750 N N . VAL A 1 95 ? -6.682 -0.290 20.249 1.00 92.81 95 VAL A N 1
ATOM 751 C CA . VAL A 1 95 ? -5.331 0.285 20.126 1.00 92.81 95 VAL A CA 1
ATOM 752 C C . VAL A 1 95 ? -4.727 -0.042 18.757 1.00 92.81 95 VAL A C 1
ATOM 754 O O . VAL A 1 95 ? -3.992 0.768 18.195 1.00 92.81 95 VAL A O 1
ATOM 757 N N . GLU A 1 96 ? -5.087 -1.183 18.174 1.00 94.81 96 GLU A N 1
ATOM 758 C CA . GLU A 1 96 ? -4.634 -1.625 16.860 1.00 94.81 96 GLU A CA 1
ATOM 759 C C . GLU A 1 96 ? -4.998 -0.628 15.763 1.00 94.81 96 GLU A C 1
ATOM 761 O O . GLU A 1 96 ? -4.134 -0.284 14.962 1.00 94.81 96 GLU A O 1
ATOM 766 N N . ASN A 1 97 ? -6.225 -0.103 15.750 1.00 92.12 97 ASN A N 1
ATOM 767 C CA . ASN A 1 97 ? -6.655 0.888 14.766 1.00 92.12 97 ASN A CA 1
ATOM 768 C C . ASN A 1 97 ? -5.834 2.179 14.881 1.00 92.12 97 ASN A C 1
ATOM 770 O O . ASN A 1 97 ? -5.507 2.788 13.864 1.00 92.12 97 ASN A O 1
ATOM 774 N N . LYS A 1 98 ? -5.419 2.571 16.094 1.00 92.50 98 LYS A N 1
ATOM 775 C CA . LYS A 1 98 ? -4.515 3.717 16.297 1.00 92.50 98 LYS A CA 1
ATOM 776 C C . LYS A 1 98 ? -3.126 3.437 15.727 1.00 92.50 98 LYS A C 1
ATOM 778 O O . LYS A 1 98 ? -2.591 4.275 15.007 1.00 92.50 98 LYS A O 1
ATOM 783 N N . ILE A 1 99 ? -2.568 2.256 16.002 1.00 95.94 99 ILE A N 1
ATOM 784 C CA . ILE A 1 99 ? -1.262 1.838 15.469 1.00 95.94 99 ILE A CA 1
ATOM 785 C C . ILE A 1 99 ? -1.300 1.790 13.936 1.00 95.94 99 ILE A C 1
ATOM 787 O O . ILE A 1 99 ? -0.403 2.317 13.284 1.00 95.94 99 ILE A O 1
ATOM 791 N N . ILE A 1 100 ? -2.356 1.216 13.353 1.00 95.50 100 ILE A N 1
ATOM 792 C CA . ILE A 1 100 ? -2.548 1.118 11.900 1.00 95.50 100 ILE A CA 1
ATOM 793 C C . ILE A 1 100 ? -2.698 2.506 11.270 1.00 95.50 100 ILE A C 1
ATOM 795 O O . ILE A 1 100 ? -2.110 2.768 10.222 1.00 95.50 100 ILE A O 1
ATOM 799 N N . PHE A 1 101 ? -3.438 3.415 11.907 1.00 92.56 101 PHE A N 1
ATOM 800 C CA . PHE A 1 101 ? -3.582 4.794 11.441 1.00 92.56 101 PHE A CA 1
ATOM 801 C C . PHE A 1 101 ? -2.253 5.551 11.447 1.00 92.56 101 PHE A C 1
ATOM 803 O O . PHE A 1 101 ? -1.882 6.135 10.429 1.00 92.56 101 PHE A O 1
ATOM 810 N N . ILE A 1 102 ? -1.502 5.479 12.549 1.00 91.31 102 ILE A N 1
ATOM 811 C CA . ILE A 1 102 ? -0.170 6.089 12.658 1.00 91.31 102 ILE A CA 1
ATOM 812 C C . ILE A 1 102 ? 0.779 5.483 11.620 1.00 91.31 102 ILE A C 1
ATOM 814 O O . ILE A 1 102 ? 1.440 6.218 10.890 1.00 91.31 102 ILE A O 1
ATOM 818 N N . GLY A 1 103 ? 0.812 4.155 11.496 1.00 92.75 103 GLY A N 1
ATOM 819 C CA . GLY A 1 103 ? 1.669 3.483 10.524 1.00 92.75 103 GLY A CA 1
ATOM 820 C C . GLY A 1 103 ? 1.320 3.843 9.078 1.00 92.75 103 GLY A C 1
ATOM 821 O O . GLY A 1 103 ? 2.206 4.106 8.267 1.00 92.75 103 GLY A O 1
ATOM 822 N N . GLY A 1 104 ? 0.028 3.942 8.763 1.00 89.94 104 GLY A N 1
ATOM 823 C CA . GLY A 1 104 ? -0.441 4.422 7.468 1.00 89.94 104 GLY A CA 1
ATOM 824 C C . GLY A 1 104 ? 0.035 5.842 7.156 1.00 89.94 104 GLY A C 1
ATOM 825 O O . GLY A 1 104 ? 0.557 6.073 6.066 1.00 89.94 104 GLY A O 1
ATOM 826 N N . LEU A 1 105 ? -0.047 6.769 8.118 1.00 87.00 105 LEU A N 1
ATOM 827 C CA . LEU A 1 105 ? 0.443 8.142 7.951 1.00 87.00 105 LEU A CA 1
ATOM 828 C C . LEU A 1 105 ? 1.962 8.196 7.721 1.00 87.00 105 LEU A C 1
ATOM 830 O O . LEU A 1 105 ? 2.405 8.833 6.770 1.00 87.00 105 LEU A O 1
ATOM 834 N N . ILE A 1 106 ? 2.757 7.496 8.539 1.00 86.88 106 ILE A N 1
ATOM 835 C CA . ILE A 1 106 ? 4.233 7.503 8.443 1.00 86.88 106 ILE A CA 1
ATOM 836 C C . ILE A 1 106 ? 4.724 6.746 7.193 1.00 86.88 106 ILE A C 1
ATOM 838 O O . ILE A 1 106 ? 5.842 6.956 6.726 1.00 86.88 106 ILE A O 1
ATOM 842 N N . SER A 1 107 ? 3.896 5.892 6.581 1.00 86.56 107 SER A N 1
ATOM 843 C CA . SER A 1 107 ? 4.242 5.271 5.293 1.00 86.56 107 SER A CA 1
ATOM 844 C C . SER A 1 107 ? 4.376 6.295 4.159 1.00 86.56 107 SER A C 1
ATOM 846 O O . SER A 1 107 ? 5.036 6.020 3.159 1.00 86.56 107 SER A O 1
ATOM 848 N N . PHE A 1 108 ? 3.743 7.470 4.285 1.00 79.38 108 PHE A N 1
ATOM 849 C CA . PHE A 1 108 ? 3.641 8.475 3.222 1.00 79.38 108 PHE A CA 1
ATOM 850 C C . PHE A 1 108 ? 3.170 7.896 1.870 1.00 79.38 108 PHE A C 1
ATOM 852 O O . PHE A 1 108 ? 3.531 8.373 0.793 1.00 79.38 108 PHE A O 1
ATOM 859 N N . SER A 1 109 ? 2.358 6.836 1.912 1.00 80.25 109 SER A N 1
ATOM 860 C CA . SER A 1 109 ? 1.831 6.171 0.724 1.00 80.25 109 SER A CA 1
ATOM 861 C C . SER A 1 109 ? 0.667 6.951 0.123 1.00 80.25 109 SER A C 1
ATOM 863 O O . SER A 1 109 ? -0.351 7.173 0.776 1.00 80.25 109 SER A O 1
ATOM 865 N N . PHE A 1 110 ? 0.756 7.269 -1.168 1.00 74.31 110 PHE A N 1
ATOM 866 C CA . PHE A 1 110 ? -0.342 7.891 -1.913 1.00 74.31 110 PHE A CA 1
ATOM 867 C C . PHE A 1 110 ? -1.656 7.094 -1.819 1.00 74.31 110 PHE A C 1
ATOM 869 O O . PHE A 1 110 ? -2.726 7.669 -1.625 1.00 74.31 110 PHE A O 1
ATOM 876 N N . ALA A 1 111 ? -1.571 5.761 -1.887 1.00 74.81 111 ALA A N 1
ATOM 877 C CA . ALA A 1 111 ? -2.730 4.879 -1.776 1.00 74.81 111 ALA A CA 1
ATOM 878 C C . ALA A 1 111 ? -3.418 5.005 -0.408 1.00 74.81 111 ALA A C 1
ATOM 880 O O . ALA A 1 111 ? -4.645 5.062 -0.342 1.00 74.81 111 ALA A O 1
ATOM 881 N N . PHE A 1 112 ? -2.635 5.105 0.673 1.00 84.62 112 PHE A N 1
ATOM 882 C CA . PHE A 1 112 ? -3.174 5.296 2.019 1.00 84.62 112 PHE A CA 1
ATOM 883 C C . PHE A 1 112 ? -3.978 6.589 2.119 1.00 84.62 112 PHE A C 1
ATOM 885 O O . PHE A 1 112 ? -5.112 6.554 2.586 1.00 84.62 112 PHE A O 1
ATOM 892 N N . TYR A 1 113 ? -3.426 7.715 1.653 1.00 80.44 113 TYR A N 1
ATOM 893 C CA . TYR A 1 113 ? -4.118 9.003 1.738 1.00 80.44 113 TYR A CA 1
ATOM 894 C C . TYR A 1 113 ? -5.412 9.019 0.924 1.00 80.44 113 TYR A C 1
ATOM 896 O O . TYR A 1 113 ? -6.425 9.500 1.427 1.00 80.44 113 TYR A O 1
ATOM 904 N N . ILE A 1 114 ? -5.425 8.435 -0.282 1.00 77.50 114 ILE A N 1
ATOM 905 C CA . ILE A 1 114 ? -6.666 8.274 -1.058 1.00 77.50 114 ILE A CA 1
ATOM 906 C C . ILE A 1 114 ? -7.692 7.459 -0.267 1.00 77.50 114 ILE A C 1
ATOM 908 O O . ILE A 1 114 ? -8.825 7.907 -0.095 1.00 77.50 114 ILE A O 1
ATOM 912 N N . LEU A 1 115 ? -7.311 6.282 0.238 1.00 79.12 115 LEU A N 1
ATOM 913 C CA . LEU A 1 115 ? -8.222 5.421 0.997 1.00 79.12 115 LEU A CA 1
ATOM 914 C C . LEU A 1 115 ? -8.716 6.103 2.276 1.00 79.12 115 LEU A C 1
ATOM 916 O O . LEU A 1 115 ? -9.885 5.964 2.627 1.00 79.12 115 LEU A O 1
ATOM 920 N N . LEU A 1 116 ? -7.862 6.875 2.948 1.00 82.62 116 LEU A N 1
ATOM 921 C CA . LEU A 1 116 ? -8.221 7.660 4.123 1.00 82.62 116 LEU A CA 1
ATOM 922 C C . LEU A 1 116 ? -9.251 8.748 3.785 1.00 82.62 116 LEU A C 1
ATOM 924 O O . LEU A 1 116 ? -10.228 8.904 4.514 1.00 82.62 116 LEU A O 1
ATOM 928 N N . ILE A 1 117 ? -9.080 9.467 2.672 1.00 77.56 117 ILE A N 1
ATOM 929 C CA . ILE A 1 117 ? -10.050 10.468 2.205 1.00 77.56 117 ILE A CA 1
ATOM 930 C C . ILE A 1 117 ? -11.395 9.807 1.902 1.00 77.56 117 ILE A C 1
ATOM 932 O O . ILE A 1 117 ? -12.426 10.269 2.392 1.00 77.56 117 ILE A O 1
ATOM 936 N N . ILE A 1 118 ? -11.394 8.708 1.140 1.00 77.88 118 ILE A N 1
ATOM 937 C CA . ILE A 1 118 ? -12.625 7.972 0.821 1.00 77.88 118 ILE A CA 1
ATOM 938 C C . ILE A 1 118 ? -13.300 7.512 2.122 1.00 77.88 118 ILE A C 1
ATOM 940 O O . ILE A 1 118 ? -14.504 7.703 2.283 1.00 77.88 118 ILE A O 1
ATOM 944 N N . ASN A 1 119 ? -12.531 6.996 3.083 1.00 77.75 119 ASN A N 1
ATOM 945 C CA . ASN A 1 119 ? -13.035 6.602 4.395 1.00 77.75 119 ASN A CA 1
ATOM 946 C C . ASN A 1 119 ? -13.728 7.727 5.149 1.00 77.75 119 ASN A C 1
ATOM 948 O O . ASN A 1 119 ? -14.821 7.541 5.682 1.00 77.75 119 ASN A O 1
ATOM 952 N N . LEU A 1 120 ? -13.108 8.901 5.183 1.00 78.19 120 LEU A N 1
ATOM 953 C CA . LEU A 1 120 ? -13.656 10.068 5.863 1.00 78.19 120 LEU A CA 1
ATOM 954 C C . LEU A 1 120 ? -14.948 10.561 5.194 1.00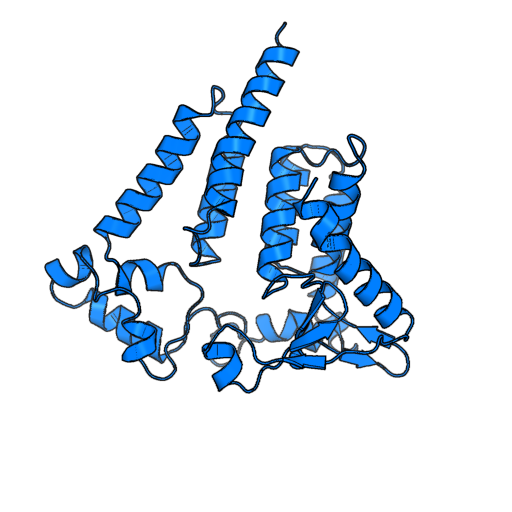 78.19 120 LEU A C 1
ATOM 956 O O . LEU A 1 120 ? -15.895 10.946 5.885 1.00 78.19 120 LEU A O 1
ATOM 960 N N . ILE A 1 121 ? -15.018 10.501 3.859 1.00 75.31 121 ILE A N 1
ATOM 961 C CA . ILE A 1 121 ? -16.230 10.830 3.096 1.00 75.31 121 ILE A CA 1
ATOM 962 C C . ILE A 1 121 ? -17.350 9.832 3.419 1.00 75.31 121 ILE A C 1
ATOM 964 O O . ILE A 1 121 ? -18.457 10.246 3.775 1.00 75.31 121 ILE A O 1
ATOM 968 N N . VAL A 1 122 ? -17.062 8.529 3.337 1.00 75.00 122 VAL A N 1
ATOM 969 C CA . VAL A 1 122 ? -18.042 7.449 3.544 1.00 75.00 122 VAL A CA 1
ATOM 970 C C . VAL A 1 122 ? -18.550 7.421 4.984 1.00 75.00 122 VAL A C 1
ATOM 972 O O . VAL A 1 122 ? -19.757 7.348 5.211 1.00 75.00 122 VAL A O 1
ATOM 975 N N . CYS A 1 123 ? -17.661 7.558 5.968 1.00 71.06 123 CYS A N 1
ATOM 976 C CA . CYS A 1 123 ? -18.034 7.511 7.381 1.00 71.06 123 CYS A CA 1
ATOM 977 C C . CYS A 1 123 ? -18.737 8.792 7.862 1.00 71.06 123 CYS A C 1
ATOM 979 O O . CYS A 1 123 ? -19.239 8.821 8.986 1.00 71.06 123 CYS A O 1
ATOM 981 N N . LYS A 1 124 ? -18.760 9.865 7.050 1.00 65.62 124 LYS A N 1
ATOM 982 C CA . LYS A 1 124 ? -19.317 11.204 7.350 1.00 65.62 124 LYS A CA 1
ATOM 983 C C . LYS A 1 124 ? -18.795 11.863 8.640 1.00 65.62 124 LYS A C 1
ATOM 985 O O . LYS A 1 124 ? -19.253 12.953 8.988 1.00 65.62 124 LYS A O 1
ATOM 990 N N . LYS A 1 125 ? -17.832 11.250 9.330 1.00 61.03 125 LYS A N 1
ATOM 991 C CA . LYS A 1 125 ? -17.176 11.751 10.539 1.00 61.03 125 LYS A CA 1
ATOM 992 C C . LYS A 1 125 ? -15.879 12.457 10.141 1.00 61.03 125 LYS A C 1
ATOM 994 O O . LYS A 1 125 ? -15.131 11.965 9.306 1.00 61.03 125 LYS A O 1
ATOM 999 N N . TYR A 1 126 ? -15.619 13.614 10.750 1.00 65.25 126 TYR A N 1
ATOM 1000 C CA . TYR A 1 126 ? -14.381 14.390 10.580 1.00 65.25 126 TYR A CA 1
ATOM 1001 C C . TYR A 1 126 ? -14.145 14.997 9.182 1.00 65.25 126 TYR A C 1
ATOM 1003 O O . TYR A 1 126 ? -13.004 15.107 8.743 1.00 65.25 126 TYR A O 1
ATOM 1011 N N . LYS A 1 127 ? -15.198 15.476 8.501 1.00 60.44 127 LYS A N 1
ATOM 1012 C CA . LYS A 1 127 ? -15.095 16.156 7.187 1.00 60.44 127 LYS A CA 1
ATOM 1013 C C . LYS A 1 127 ? -14.073 17.305 7.164 1.00 60.44 127 LYS A C 1
ATOM 1015 O O . LYS A 1 127 ? -13.365 17.473 6.181 1.00 60.44 127 LYS A O 1
ATOM 1020 N N . ILE A 1 128 ? -13.969 18.054 8.263 1.00 58.81 128 ILE A N 1
ATOM 1021 C CA . ILE 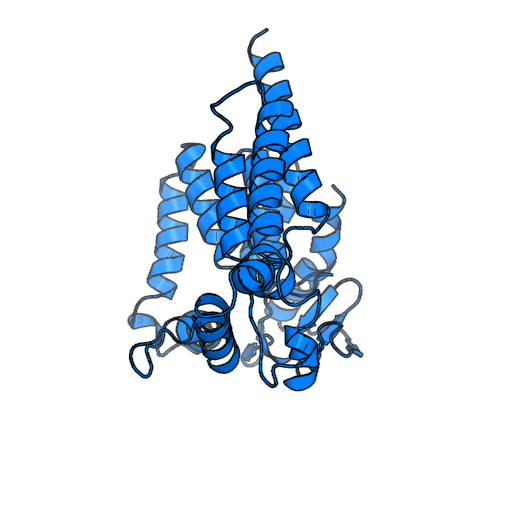A 1 128 ? -13.003 19.152 8.426 1.00 58.81 128 ILE A CA 1
ATOM 1022 C C . ILE A 1 128 ? -11.572 18.616 8.562 1.00 58.81 128 ILE A C 1
ATOM 1024 O O . ILE A 1 128 ? -10.667 19.142 7.930 1.00 58.81 128 ILE A O 1
ATOM 1028 N N . LEU A 1 129 ? -11.358 17.531 9.313 1.00 62.66 129 LEU A N 1
ATOM 1029 C CA . LEU A 1 129 ? -10.045 16.885 9.409 1.00 62.66 129 LEU A CA 1
ATOM 1030 C C . LEU A 1 129 ? -9.632 16.270 8.067 1.00 62.66 129 LEU A C 1
ATOM 1032 O O . LEU A 1 129 ? -8.477 16.373 7.686 1.00 62.66 129 LEU A O 1
ATOM 1036 N N . ALA A 1 130 ? -10.576 15.683 7.328 1.00 61.03 130 ALA A N 1
ATOM 1037 C CA . ALA A 1 130 ? -10.358 15.194 5.969 1.00 61.03 130 ALA A CA 1
ATOM 1038 C C . ALA A 1 130 ? -9.951 16.320 5.025 1.00 61.03 130 ALA A C 1
ATOM 1040 O O . ALA A 1 130 ? -9.009 16.161 4.258 1.00 61.03 130 ALA A O 1
ATOM 1041 N N . PHE A 1 131 ? -10.626 17.467 5.131 1.00 60.47 131 PHE A N 1
ATOM 1042 C CA . PHE A 1 131 ? -10.280 18.673 4.399 1.00 60.47 131 PHE A CA 1
ATOM 1043 C C . PHE A 1 131 ? -8.896 19.191 4.790 1.00 60.47 131 PHE A C 1
ATOM 1045 O O . PHE A 1 131 ? -8.130 19.491 3.894 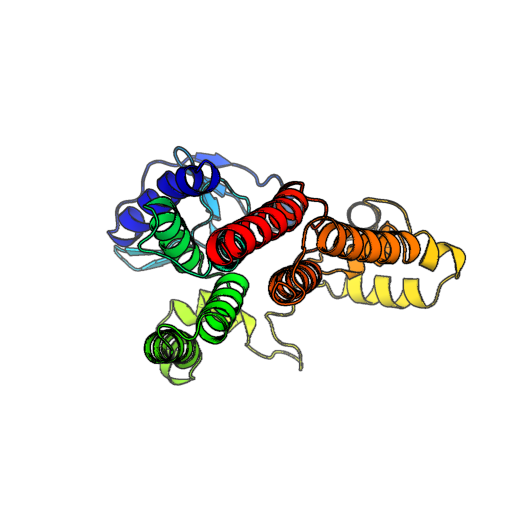1.00 60.47 131 PHE A O 1
ATOM 1052 N N . PHE A 1 132 ? -8.522 19.227 6.073 1.00 66.38 132 PHE A N 1
ATOM 1053 C CA . PHE A 1 132 ? -7.182 19.651 6.495 1.00 66.38 132 PHE A CA 1
ATOM 1054 C C . PHE A 1 132 ? -6.089 18.649 6.132 1.00 66.38 132 PHE A C 1
ATOM 1056 O O . PHE A 1 132 ? -5.011 19.069 5.745 1.00 66.38 132 PHE A O 1
ATOM 1063 N N . ILE A 1 133 ? -6.342 17.341 6.200 1.00 65.88 133 ILE A N 1
ATOM 1064 C CA . ILE A 1 133 ? -5.395 16.321 5.734 1.00 65.88 133 ILE A CA 1
ATOM 1065 C C . ILE A 1 133 ? -5.220 16.462 4.225 1.00 65.88 133 ILE A C 1
ATOM 1067 O O . ILE A 1 133 ? -4.092 16.553 3.758 1.00 65.88 133 ILE A O 1
ATOM 1071 N N . LEU A 1 134 ? -6.312 16.560 3.465 1.00 64.56 134 LEU A N 1
ATOM 1072 C CA . LEU A 1 134 ? -6.278 16.793 2.024 1.00 64.56 134 LEU A CA 1
ATOM 1073 C C . LEU A 1 134 ? -5.591 18.122 1.691 1.00 64.56 134 LEU A C 1
ATOM 1075 O O . LEU A 1 134 ? -4.744 18.145 0.814 1.00 64.56 134 LEU A O 1
ATOM 1079 N N . LEU A 1 135 ? -5.889 19.197 2.419 1.00 59.22 135 LEU A N 1
ATOM 1080 C CA . LEU A 1 135 ? -5.309 20.524 2.242 1.00 59.22 135 LEU A CA 1
ATOM 1081 C C . LEU A 1 135 ? -3.829 20.530 2.606 1.00 59.22 135 LEU A C 1
ATOM 1083 O O . LEU A 1 135 ? -3.059 21.091 1.858 1.00 59.22 135 LEU A O 1
ATOM 1087 N N . LEU A 1 136 ? -3.392 19.881 3.684 1.00 59.56 136 LEU A N 1
ATOM 1088 C CA . LEU A 1 136 ? -1.972 19.731 4.009 1.00 59.56 136 LEU A CA 1
ATOM 1089 C C . LEU A 1 136 ? -1.271 18.860 2.971 1.00 59.56 136 LEU A C 1
ATOM 1091 O O . LEU A 1 136 ? -0.142 19.154 2.604 1.00 59.56 136 LEU A O 1
ATOM 1095 N N . THR A 1 137 ? -1.940 17.836 2.444 1.00 57.53 137 THR A N 1
ATOM 1096 C CA . THR A 1 137 ? -1.409 17.033 1.337 1.00 57.53 137 THR A CA 1
ATOM 1097 C C . THR A 1 137 ? -1.284 17.904 0.071 1.00 57.53 137 THR A C 1
ATOM 1099 O O . THR A 1 137 ? -0.228 17.906 -0.541 1.00 57.53 137 THR A O 1
ATOM 1102 N N . ILE A 1 138 ? -2.286 18.738 -0.254 1.00 50.41 138 ILE A N 1
ATOM 1103 C CA . ILE A 1 138 ? -2.323 19.688 -1.390 1.00 50.41 138 ILE A CA 1
ATOM 1104 C C . ILE A 1 138 ? -1.377 20.882 -1.229 1.00 50.41 138 ILE A C 1
ATOM 1106 O O . ILE A 1 138 ? -0.754 21.299 -2.197 1.00 50.41 138 ILE A O 1
ATOM 1110 N N . LEU A 1 139 ? -1.220 21.435 -0.033 1.00 44.41 139 LEU A N 1
ATOM 1111 C CA . LEU A 1 139 ? -0.276 22.510 0.269 1.00 44.41 139 LEU A CA 1
ATOM 1112 C C . LEU A 1 139 ? 1.156 21.971 0.219 1.00 44.41 139 LEU A C 1
ATOM 1114 O O . LEU A 1 139 ? 2.031 22.638 -0.333 1.00 44.41 139 LEU A O 1
ATOM 1118 N N . ASN A 1 140 ? 1.364 20.716 0.640 1.00 44.19 140 ASN A N 1
ATOM 1119 C CA . ASN A 1 140 ? 2.561 19.937 0.314 1.00 44.19 140 ASN A CA 1
ATOM 1120 C C . ASN A 1 140 ? 2.711 19.637 -1.189 1.00 44.19 140 ASN A C 1
ATOM 1122 O O . ASN A 1 140 ? 3.765 19.150 -1.560 1.00 44.19 140 ASN A O 1
ATOM 1126 N N . PHE A 1 141 ? 1.722 19.933 -2.044 1.00 43.28 141 PHE A N 1
ATOM 1127 C CA . PHE A 1 141 ? 1.790 19.867 -3.515 1.00 43.28 141 PHE A CA 1
ATOM 1128 C C . PHE A 1 141 ? 1.813 21.257 -4.190 1.00 43.28 141 PHE A C 1
ATOM 1130 O O . PHE A 1 141 ? 1.859 21.339 -5.417 1.00 43.28 141 PHE A O 1
ATOM 1137 N N . SER A 1 142 ? 1.770 22.360 -3.430 1.00 39.84 142 SER A N 1
ATOM 1138 C CA . SER A 1 142 ? 1.759 23.718 -3.991 1.00 39.84 142 SER A CA 1
ATOM 1139 C C . SER A 1 142 ? 3.172 24.195 -4.345 1.00 39.84 142 SER A C 1
ATOM 1141 O O . SER A 1 142 ? 4.146 23.852 -3.673 1.00 39.84 142 SER A O 1
ATOM 1143 N N . SER A 1 143 ? 3.297 25.035 -5.379 1.00 39.88 143 SER A N 1
ATOM 1144 C CA . SER A 1 143 ? 4.580 25.589 -5.849 1.00 39.88 143 SER A CA 1
ATOM 1145 C C . SER A 1 143 ? 5.324 26.447 -4.816 1.00 39.88 143 SER A C 1
ATOM 1147 O O . SER A 1 143 ? 6.462 26.829 -5.069 1.00 39.88 143 SER A O 1
ATOM 1149 N N . LEU A 1 144 ? 4.697 26.740 -3.673 1.00 40.03 144 LEU A N 1
ATOM 1150 C CA . LEU A 1 144 ? 5.263 27.479 -2.542 1.00 40.03 144 LEU A CA 1
ATOM 1151 C C . LEU A 1 144 ? 6.292 26.659 -1.737 1.00 40.03 144 LEU A C 1
ATOM 1153 O O . LEU A 1 144 ? 7.039 27.236 -0.959 1.00 40.03 144 LEU A O 1
ATOM 1157 N N . ASN A 1 145 ? 6.354 25.333 -1.931 1.00 46.12 145 ASN A N 1
ATOM 1158 C CA . ASN A 1 145 ? 7.273 24.426 -1.223 1.00 46.12 145 ASN A CA 1
ATOM 1159 C C . ASN A 1 145 ? 8.532 24.033 -2.019 1.00 46.12 145 ASN A C 1
ATOM 1161 O O . ASN A 1 145 ? 9.317 23.213 -1.542 1.00 46.12 145 ASN A O 1
ATOM 1165 N N . LYS A 1 146 ? 8.746 24.616 -3.208 1.00 46.25 146 LYS A N 1
ATOM 1166 C CA . LYS A 1 146 ? 9.905 24.318 -4.073 1.00 46.25 146 LYS A CA 1
ATOM 1167 C C . LYS A 1 146 ? 11.262 24.560 -3.394 1.00 46.25 146 LYS A C 1
ATOM 1169 O O . LYS A 1 146 ? 12.228 23.892 -3.740 1.00 46.25 146 LYS A O 1
ATOM 1174 N N . ASP A 1 147 ? 11.317 25.439 -2.394 1.00 47.66 147 ASP A N 1
ATOM 1175 C CA . ASP A 1 147 ? 12.568 25.817 -1.723 1.00 47.66 147 ASP A CA 1
ATOM 1176 C C . ASP A 1 147 ? 12.880 24.989 -0.456 1.00 47.66 147 ASP A C 1
ATOM 1178 O O . ASP A 1 147 ? 13.978 25.088 0.093 1.00 47.66 147 ASP A O 1
ATOM 1182 N N . TYR A 1 148 ? 11.969 24.114 0.000 1.00 50.00 148 TYR A N 1
ATOM 1183 C CA . TYR A 1 148 ? 12.128 23.328 1.237 1.00 50.00 148 TYR A CA 1
ATOM 1184 C C . TYR A 1 148 ? 12.273 21.815 0.971 1.00 50.00 148 TYR A C 1
ATOM 1186 O O . TYR A 1 148 ? 11.462 20.994 1.393 1.00 50.00 148 TYR A O 1
ATOM 1194 N N . GLY A 1 149 ? 13.354 21.477 0.259 1.00 51.62 149 GLY A N 1
ATOM 1195 C CA . GLY A 1 149 ? 14.213 20.269 0.220 1.00 51.62 149 GLY A CA 1
ATOM 1196 C C . GLY A 1 149 ? 13.736 18.823 0.493 1.00 51.62 149 GLY A C 1
ATOM 1197 O O . GLY A 1 149 ? 14.383 17.898 0.000 1.00 51.62 149 GLY A O 1
ATOM 1198 N N . VAL A 1 150 ? 12.675 18.570 1.261 1.00 49.78 150 VAL A N 1
ATOM 1199 C CA . VAL A 1 150 ? 12.288 17.219 1.737 1.00 49.78 150 VAL A CA 1
ATOM 1200 C C . VAL A 1 150 ? 11.117 16.677 0.951 1.00 49.78 150 VAL A C 1
ATOM 1202 O O . VAL A 1 150 ? 11.180 15.590 0.386 1.00 49.78 150 VAL A O 1
ATOM 1205 N N . PHE A 1 151 ? 10.047 17.463 0.878 1.00 47.72 151 PHE A N 1
ATOM 1206 C CA . PHE A 1 151 ? 8.846 17.070 0.160 1.00 47.72 151 PHE A CA 1
ATOM 1207 C C . PHE A 1 151 ? 9.102 17.034 -1.348 1.00 47.72 151 PHE A C 1
ATOM 1209 O O . PHE A 1 151 ? 8.584 16.139 -2.018 1.00 47.72 151 PHE A O 1
ATOM 1216 N N . ASP A 1 152 ? 9.971 17.917 -1.859 1.00 50.91 152 ASP A N 1
ATOM 1217 C CA . ASP A 1 152 ? 10.345 17.987 -3.277 1.00 50.91 152 ASP A CA 1
ATOM 1218 C C . ASP A 1 152 ? 10.942 16.660 -3.790 1.00 50.91 152 ASP A C 1
ATOM 1220 O O . ASP A 1 152 ? 10.427 16.026 -4.715 1.00 50.91 152 ASP A O 1
ATOM 1224 N N . LYS A 1 153 ? 11.942 16.131 -3.072 1.00 53.38 153 LYS A N 1
ATOM 1225 C CA . LYS A 1 153 ? 12.594 14.853 -3.406 1.00 53.38 153 LYS A CA 1
ATOM 1226 C C . LYS A 1 153 ? 11.695 13.628 -3.208 1.00 53.38 153 LYS A C 1
ATOM 1228 O O . LYS A 1 153 ? 11.841 12.644 -3.930 1.00 53.38 153 LYS A O 1
ATOM 1233 N N . ILE A 1 154 ? 10.780 13.666 -2.237 1.00 52.88 154 ILE A N 1
ATOM 1234 C CA . ILE A 1 154 ? 9.990 12.497 -1.813 1.00 52.88 154 ILE A CA 1
ATOM 1235 C C . ILE A 1 154 ? 8.667 12.353 -2.580 1.00 52.88 154 ILE A C 1
ATOM 1237 O O . ILE A 1 154 ? 8.256 11.226 -2.889 1.00 52.88 154 ILE A O 1
ATOM 1241 N N . LEU A 1 155 ? 7.985 13.472 -2.849 1.00 52.22 155 LEU A N 1
ATOM 1242 C CA . LEU A 1 155 ? 6.639 13.522 -3.427 1.00 52.22 155 LEU A CA 1
ATOM 1243 C C . LEU A 1 155 ? 6.603 14.245 -4.781 1.00 52.22 155 LEU A C 1
ATOM 1245 O O . LEU A 1 155 ? 5.946 13.741 -5.693 1.00 52.22 155 LEU A O 1
ATOM 1249 N N . PHE A 1 156 ? 7.303 15.373 -4.953 1.00 49.56 156 PHE A N 1
ATOM 1250 C CA . PHE A 1 156 ? 7.198 16.178 -6.182 1.00 49.56 156 PHE A CA 1
ATOM 1251 C C . PHE A 1 156 ? 7.945 15.593 -7.379 1.00 49.56 156 PHE A C 1
ATOM 1253 O O . PHE A 1 156 ? 7.459 15.732 -8.502 1.00 49.56 156 PHE A O 1
ATOM 1260 N N . ASN A 1 157 ? 9.024 14.831 -7.168 1.00 52.28 157 ASN A N 1
ATOM 1261 C CA . ASN A 1 157 ? 9.656 14.052 -8.243 1.00 52.28 157 ASN A CA 1
ATOM 1262 C C . ASN A 1 157 ? 8.690 13.074 -8.940 1.00 52.28 157 ASN A C 1
ATOM 1264 O O . ASN A 1 157 ? 9.000 12.580 -10.014 1.00 52.28 157 ASN A O 1
ATOM 1268 N N . ARG A 1 158 ? 7.505 12.793 -8.371 1.00 49.59 158 ARG A N 1
ATOM 1269 C CA . ARG A 1 158 ? 6.455 11.983 -9.013 1.00 49.59 158 ARG A CA 1
ATOM 1270 C C . ARG A 1 158 ? 5.480 12.796 -9.882 1.00 49.59 158 ARG A C 1
ATOM 1272 O O . ARG A 1 158 ? 4.622 12.217 -10.540 1.00 49.59 158 ARG A O 1
ATOM 1279 N N . PHE A 1 159 ? 5.569 14.120 -9.890 1.00 47.16 159 PHE A N 1
ATOM 1280 C CA . PHE A 1 159 ? 4.646 14.992 -10.628 1.00 47.16 159 PHE A CA 1
ATOM 1281 C C . PHE A 1 159 ? 5.358 16.033 -11.493 1.00 47.16 159 PHE A C 1
ATOM 1283 O O . PHE A 1 159 ? 4.693 16.776 -12.212 1.00 47.16 159 PHE A O 1
ATOM 1290 N N . THR A 1 160 ? 6.692 16.074 -11.475 1.00 48.19 160 THR A N 1
ATOM 1291 C CA . THR A 1 160 ? 7.462 16.809 -12.478 1.00 48.19 160 THR A CA 1
ATOM 1292 C C . THR A 1 160 ? 7.136 16.230 -13.853 1.00 48.19 160 THR A C 1
ATOM 1294 O O . THR A 1 160 ? 7.260 15.029 -14.080 1.00 48.19 160 THR A O 1
ATOM 1297 N N . VAL A 1 161 ? 6.623 17.067 -14.752 1.00 47.19 161 VAL A N 1
ATOM 1298 C CA . VAL A 1 161 ? 6.351 16.667 -16.132 1.00 47.19 161 VAL A CA 1
ATOM 1299 C C . VAL A 1 161 ? 7.630 16.890 -16.921 1.00 47.19 161 VAL A C 1
ATOM 1301 O O . VAL A 1 161 ? 8.038 18.033 -17.110 1.00 47.19 161 VAL A O 1
ATOM 1304 N N . SER A 1 162 ? 8.257 15.810 -17.368 1.00 51.09 162 SER A N 1
ATOM 1305 C CA . SER A 1 162 ? 9.306 15.850 -18.389 1.00 51.09 162 SER A CA 1
ATOM 1306 C C . SER A 1 162 ? 8.783 15.142 -19.631 1.00 51.09 162 SER A C 1
ATOM 1308 O O . SER A 1 162 ? 8.168 14.081 -19.533 1.00 51.09 162 SER A O 1
ATOM 1310 N N . ASP A 1 163 ? 8.956 15.764 -20.796 1.00 54.12 163 ASP A N 1
ATOM 1311 C CA . ASP A 1 163 ? 8.546 15.221 -22.098 1.00 54.12 163 ASP A CA 1
ATOM 1312 C C . ASP A 1 163 ? 7.070 14.773 -22.173 1.00 54.12 163 ASP A C 1
ATOM 1314 O O . ASP A 1 163 ? 6.752 13.679 -22.641 1.00 54.12 163 ASP A O 1
ATOM 1318 N N . ASN A 1 164 ? 6.140 15.614 -21.695 1.00 55.25 164 ASN A N 1
ATOM 1319 C CA . ASN A 1 164 ? 4.691 15.333 -21.649 1.00 55.25 164 ASN A CA 1
ATOM 1320 C C . ASN A 1 164 ? 4.289 14.070 -20.853 1.00 55.25 164 ASN A C 1
ATOM 1322 O O . ASN A 1 164 ? 3.155 13.600 -20.973 1.00 55.25 164 ASN A O 1
ATOM 1326 N N . LYS A 1 165 ? 5.175 13.535 -20.005 1.00 49.94 165 LYS A N 1
ATOM 1327 C CA . LYS A 1 165 ? 4.879 12.445 -19.069 1.00 49.94 165 LYS A CA 1
ATOM 1328 C C . LYS A 1 165 ? 5.127 12.891 -17.634 1.00 49.94 165 LYS A C 1
ATOM 1330 O O . LYS A 1 165 ? 6.077 13.612 -17.349 1.00 49.94 165 LYS A O 1
ATOM 1335 N N . LEU A 1 166 ? 4.264 12.460 -16.719 1.00 49.25 166 LEU A N 1
ATOM 1336 C CA . LEU A 1 166 ? 4.482 12.653 -15.286 1.00 49.25 166 LEU A CA 1
ATOM 1337 C C . LEU A 1 166 ? 5.641 11.747 -14.845 1.00 49.25 166 LEU A C 1
ATOM 1339 O O . LEU A 1 166 ? 5.565 10.543 -15.060 1.00 49.25 166 LEU A O 1
ATOM 1343 N N . ASN A 1 167 ? 6.665 12.272 -14.169 1.00 48.81 167 ASN A N 1
ATOM 1344 C CA . ASN A 1 167 ? 7.788 11.475 -13.643 1.00 48.81 167 ASN A CA 1
ATOM 1345 C C . ASN A 1 167 ? 7.374 10.412 -12.607 1.00 48.81 167 ASN A C 1
ATOM 1347 O O . ASN A 1 167 ? 8.139 9.517 -12.264 1.00 48.81 167 ASN A O 1
ATOM 1351 N N . GLY A 1 168 ? 6.147 10.478 -12.089 1.00 47.03 168 GLY A N 1
ATOM 1352 C CA . GLY A 1 168 ? 5.547 9.442 -11.244 1.00 47.03 168 GLY A CA 1
ATOM 1353 C C . GLY A 1 168 ? 4.876 8.319 -12.018 1.00 47.03 168 GLY A C 1
ATOM 1354 O O . GLY A 1 168 ? 4.446 7.347 -11.393 1.00 47.03 168 GLY A O 1
ATOM 1355 N N . ASP A 1 169 ? 4.815 8.412 -13.347 1.00 53.06 169 ASP A N 1
ATOM 1356 C CA . ASP A 1 169 ? 4.387 7.341 -14.246 1.00 53.06 169 ASP A CA 1
ATOM 1357 C C . ASP A 1 169 ? 5.513 6.320 -14.495 1.00 53.06 169 ASP A C 1
ATOM 1359 O O . ASP A 1 169 ? 5.612 5.700 -15.544 1.00 53.06 169 ASP A O 1
ATOM 1363 N N . ASN A 1 170 ? 6.346 6.072 -13.480 1.00 57.66 170 ASN A N 1
ATOM 1364 C CA . ASN A 1 170 ? 7.335 4.988 -13.464 1.00 57.66 170 ASN A CA 1
ATOM 1365 C C . ASN A 1 170 ? 6.676 3.642 -13.118 1.00 57.66 170 ASN A C 1
ATOM 1367 O O . ASN A 1 170 ? 7.282 2.765 -12.502 1.00 57.66 170 ASN A O 1
ATOM 1371 N N . ARG A 1 171 ? 5.380 3.495 -13.422 1.00 60.16 171 ARG A N 1
ATOM 1372 C CA . ARG A 1 171 ? 4.633 2.258 -13.175 1.00 60.16 171 ARG A CA 1
ATOM 1373 C C . ARG A 1 171 ? 4.830 1.251 -14.292 1.00 60.16 171 ARG A C 1
ATOM 1375 O O . ARG A 1 171 ? 4.553 0.074 -14.077 1.00 60.16 171 ARG A O 1
ATOM 1382 N N . THR A 1 172 ? 5.268 1.686 -15.460 1.00 68.44 172 THR A N 1
ATOM 1383 C CA . THR A 1 172 ? 5.677 0.845 -16.581 1.00 68.44 172 THR A CA 1
ATOM 1384 C C . THR A 1 172 ? 6.975 1.404 -17.135 1.00 68.44 172 THR A C 1
ATOM 1386 O O . THR A 1 172 ? 7.166 2.618 -17.162 1.00 68.44 172 THR A O 1
ATOM 1389 N N . SER A 1 173 ? 7.876 0.531 -17.564 1.00 78.19 173 SER A N 1
ATOM 1390 C CA . SER A 1 173 ? 9.026 0.951 -18.350 1.00 78.19 173 SER A CA 1
ATOM 1391 C C . SER A 1 173 ? 8.626 1.142 -19.822 1.00 78.19 173 SER A C 1
ATOM 1393 O O . SER A 1 173 ? 7.689 0.480 -20.295 1.00 78.19 173 SER A O 1
ATOM 1395 N N . PRO A 1 174 ? 9.297 2.038 -20.571 1.00 80.12 174 PRO A N 1
ATOM 1396 C CA . PRO A 1 174 ? 9.073 2.194 -22.008 1.00 80.12 174 PRO A CA 1
ATOM 1397 C C . PRO A 1 174 ? 9.198 0.876 -22.783 1.00 80.12 174 PRO A C 1
ATOM 1399 O O . PRO A 1 174 ? 8.409 0.623 -23.697 1.00 80.12 174 PRO A O 1
ATOM 1402 N N . GLU A 1 175 ? 10.142 0.024 -22.385 1.00 83.81 175 GLU A N 1
ATOM 1403 C CA . GLU A 1 175 ? 10.405 -1.294 -22.960 1.00 83.81 175 GLU A CA 1
ATOM 1404 C C . GLU A 1 175 ? 9.189 -2.202 -22.782 1.00 83.81 175 GLU A C 1
ATOM 1406 O O . GLU A 1 175 ? 8.722 -2.821 -23.745 1.00 83.81 175 GLU A O 1
ATOM 1411 N N . LEU A 1 176 ? 8.608 -2.225 -21.575 1.00 84.25 176 LEU A N 1
ATOM 1412 C CA . LEU A 1 176 ? 7.396 -2.994 -21.330 1.00 84.25 176 LEU A CA 1
ATOM 1413 C C . LEU A 1 176 ? 6.198 -2.409 -22.074 1.00 84.25 176 LEU A C 1
ATOM 1415 O O . LEU A 1 176 ? 5.407 -3.165 -22.627 1.00 84.25 176 LEU A O 1
ATOM 1419 N N . ASP A 1 177 ? 6.033 -1.088 -22.109 1.00 87.75 177 ASP A N 1
ATOM 1420 C CA . ASP A 1 177 ? 4.913 -0.472 -22.822 1.00 87.75 177 ASP A CA 1
ATOM 1421 C C . ASP A 1 177 ? 4.964 -0.758 -24.321 1.00 87.75 177 ASP A C 1
ATOM 1423 O O . ASP A 1 177 ? 3.928 -1.016 -24.944 1.00 87.75 177 ASP A O 1
ATOM 1427 N N . TYR A 1 178 ? 6.162 -0.745 -24.902 1.00 87.94 178 TYR A N 1
ATOM 1428 C CA . TYR A 1 178 ? 6.372 -1.167 -26.276 1.00 87.94 178 TYR A CA 1
ATOM 1429 C C . TYR A 1 178 ? 6.033 -2.650 -26.451 1.00 87.94 178 TYR A C 1
ATOM 1431 O O . TYR A 1 178 ? 5.195 -2.986 -27.292 1.00 87.94 178 TYR A O 1
ATOM 1439 N N . ALA A 1 179 ? 6.606 -3.531 -25.627 1.00 89.00 179 ALA A N 1
ATOM 1440 C CA . ALA A 1 179 ? 6.355 -4.968 -25.697 1.00 89.00 179 ALA A CA 1
ATOM 1441 C C . ALA A 1 179 ? 4.866 -5.303 -25.527 1.00 89.00 179 ALA A C 1
ATOM 1443 O O . ALA A 1 179 ? 4.322 -6.111 -26.279 1.00 89.00 179 ALA A O 1
ATOM 1444 N N . TYR A 1 180 ? 4.181 -4.637 -24.599 1.00 90.75 180 TYR A N 1
ATOM 1445 C CA . TYR A 1 180 ? 2.754 -4.790 -24.343 1.00 90.75 180 TYR A CA 1
ATOM 1446 C C . TYR A 1 180 ? 1.913 -4.356 -25.546 1.00 90.75 180 TYR A C 1
ATOM 1448 O O . TYR A 1 180 ? 1.002 -5.074 -25.956 1.00 90.75 180 TYR A O 1
ATOM 1456 N N . LYS A 1 181 ? 2.245 -3.219 -26.174 1.00 92.31 181 LYS A N 1
ATOM 1457 C CA . LYS A 1 181 ? 1.583 -2.776 -27.412 1.00 92.31 181 LYS A CA 1
ATOM 1458 C C . LYS A 1 181 ? 1.773 -3.772 -28.554 1.00 92.31 181 LYS A C 1
ATOM 1460 O O . LYS A 1 181 ? 0.834 -3.980 -29.314 1.00 92.31 181 LYS A O 1
ATOM 1465 N N . GLN A 1 182 ? 2.954 -4.381 -28.679 1.00 91.44 182 GLN A N 1
ATOM 1466 C CA . GLN A 1 182 ? 3.188 -5.421 -29.686 1.00 91.44 182 GLN A CA 1
ATOM 1467 C C . GLN A 1 182 ? 2.429 -6.707 -29.360 1.00 91.44 182 GLN A C 1
ATOM 1469 O O . GLN A 1 182 ? 1.823 -7.303 -30.242 1.00 91.44 182 GLN A O 1
ATOM 1474 N N . PHE A 1 183 ? 2.389 -7.101 -28.088 1.00 93.06 183 PHE A N 1
ATOM 1475 C CA . PHE A 1 183 ? 1.607 -8.243 -27.623 1.00 93.06 183 PHE A CA 1
ATOM 1476 C C . PHE A 1 183 ? 0.118 -8.098 -27.946 1.00 93.06 183 PHE A C 1
ATOM 1478 O O . PHE A 1 183 ? -0.468 -9.037 -28.470 1.00 93.06 183 PHE A O 1
ATOM 1485 N N . LEU A 1 184 ? -0.472 -6.916 -27.736 1.00 92.69 184 LEU A N 1
ATOM 1486 C CA . LEU A 1 184 ? -1.875 -6.657 -28.081 1.00 92.69 184 LEU A CA 1
ATOM 1487 C C . LEU A 1 184 ? -2.166 -6.682 -29.591 1.00 92.69 184 LEU A C 1
ATOM 1489 O O . LEU A 1 184 ? -3.324 -6.802 -29.978 1.00 92.69 184 LEU A O 1
ATOM 1493 N N . LYS A 1 185 ? -1.140 -6.556 -30.439 1.00 93.81 185 LYS A N 1
ATOM 1494 C CA . LYS A 1 185 ? -1.246 -6.713 -31.899 1.00 93.81 185 LYS A CA 1
ATOM 1495 C C . LYS A 1 185 ? -0.945 -8.140 -32.368 1.00 93.81 185 LYS A C 1
ATOM 1497 O O . LYS A 1 185 ? -1.001 -8.402 -33.566 1.00 93.81 185 LYS A O 1
ATOM 1502 N N . GLY A 1 186 ? -0.553 -9.021 -31.449 1.00 88.94 186 GLY A N 1
ATOM 1503 C CA . GLY A 1 186 ? -0.167 -10.393 -31.739 1.00 88.94 186 GLY A CA 1
ATOM 1504 C C . GLY A 1 186 ? -1.357 -11.327 -31.933 1.00 88.94 186 GLY A C 1
ATOM 1505 O O . GLY A 1 186 ? -2.507 -10.908 -32.056 1.00 88.94 186 GLY A O 1
ATOM 1506 N N . ASP A 1 187 ? -1.057 -12.623 -31.945 1.00 93.75 187 ASP A N 1
ATOM 1507 C CA . ASP A 1 187 ? -2.064 -13.664 -32.102 1.00 93.75 187 ASP A CA 1
ATOM 1508 C C . ASP A 1 187 ? -3.063 -13.698 -30.930 1.00 93.75 187 ASP A C 1
ATOM 1510 O O . ASP A 1 187 ? -2.693 -13.579 -29.755 1.00 93.75 187 ASP A O 1
ATOM 1514 N N . VAL A 1 188 ? -4.341 -13.914 -31.254 1.00 94.75 188 VAL A N 1
ATOM 1515 C CA . VAL A 1 188 ? -5.445 -13.913 -30.284 1.00 94.75 188 VAL A CA 1
ATOM 1516 C C . VAL A 1 188 ? -5.240 -14.976 -29.205 1.00 94.75 188 VAL A C 1
ATOM 1518 O O . VAL A 1 188 ? -5.502 -14.707 -28.033 1.00 94.75 188 VAL A O 1
ATOM 1521 N N . LYS A 1 189 ? -4.724 -16.163 -29.550 1.00 95.06 189 LYS A N 1
ATOM 1522 C CA . LYS A 1 189 ? -4.465 -17.223 -28.566 1.00 95.06 189 LYS A CA 1
ATOM 1523 C C . LYS A 1 189 ? -3.428 -16.768 -27.547 1.00 95.06 189 LYS A C 1
ATOM 1525 O O . LYS A 1 189 ? -3.618 -16.987 -26.351 1.00 95.06 189 LYS A O 1
ATOM 1530 N N . THR A 1 190 ? -2.363 -16.107 -28.000 1.00 92.75 190 THR A N 1
ATOM 1531 C CA . THR A 1 190 ? -1.333 -15.551 -27.112 1.00 92.75 190 THR A CA 1
ATOM 1532 C C . THR A 1 190 ? -1.891 -14.436 -26.235 1.00 92.75 190 THR A C 1
ATOM 1534 O O . THR A 1 190 ? -1.573 -14.395 -25.052 1.00 92.75 190 THR A O 1
ATOM 1537 N N . ILE A 1 191 ? -2.765 -13.572 -26.753 1.00 94.88 191 ILE A N 1
ATOM 1538 C CA . ILE A 1 191 ? -3.404 -12.524 -25.940 1.00 94.88 191 ILE A CA 1
ATOM 1539 C C . ILE A 1 191 ? -4.291 -13.132 -24.842 1.00 94.88 191 ILE A C 1
ATOM 1541 O O . ILE A 1 191 ? -4.289 -12.679 -23.694 1.00 94.88 191 ILE A O 1
ATOM 1545 N N . LEU A 1 192 ? -5.044 -14.181 -25.175 1.00 95.00 192 LEU A N 1
ATOM 1546 C CA . LEU A 1 192 ? -5.961 -14.835 -24.243 1.00 95.00 192 LEU A CA 1
ATOM 1547 C C . LEU A 1 192 ? -5.242 -15.644 -23.157 1.00 95.00 192 LEU A C 1
ATOM 1549 O O . LEU A 1 192 ? -5.680 -15.604 -22.006 1.00 95.00 192 LEU A O 1
ATOM 1553 N N . MET A 1 193 ? -4.161 -16.344 -23.511 1.00 95.06 193 MET A N 1
ATOM 1554 C CA . MET A 1 193 ? -3.432 -17.262 -22.619 1.00 95.06 193 MET A CA 1
ATOM 1555 C C . MET A 1 193 ? -2.189 -16.645 -21.966 1.00 95.06 193 MET A C 1
ATOM 1557 O O . MET A 1 193 ? -1.695 -17.170 -20.973 1.00 95.06 193 MET A O 1
ATOM 1561 N N . GLY A 1 194 ? -1.692 -15.529 -22.500 1.00 94.19 194 GLY A N 1
ATOM 1562 C CA . GLY A 1 194 ? -0.454 -14.895 -22.059 1.00 94.19 194 GLY A CA 1
ATOM 1563 C C . GLY A 1 194 ? 0.798 -15.563 -22.628 1.00 94.19 194 GLY A C 1
ATOM 1564 O O . GLY A 1 194 ? 0.737 -16.542 -23.377 1.00 94.19 194 GLY A O 1
ATOM 1565 N N . LYS A 1 195 ? 1.959 -14.999 -22.285 1.00 92.00 195 LYS A N 1
ATOM 1566 C CA . LYS A 1 195 ? 3.281 -15.494 -22.705 1.00 92.00 195 LYS A CA 1
ATOM 1567 C C . LYS A 1 195 ? 3.958 -16.450 -21.713 1.00 92.00 195 LYS A C 1
ATOM 1569 O O . LYS A 1 195 ? 5.022 -16.977 -22.026 1.00 92.00 195 LYS A O 1
ATOM 1574 N N . GLY A 1 196 ? 3.350 -16.690 -20.555 1.00 90.31 196 GLY A N 1
ATOM 1575 C CA . GLY A 1 196 ? 3.903 -17.486 -19.461 1.00 90.31 196 GLY A CA 1
ATOM 1576 C C . GLY A 1 196 ? 4.385 -16.624 -18.291 1.00 90.31 196 GLY A C 1
ATOM 1577 O O . GLY A 1 196 ? 4.873 -15.509 -18.478 1.00 90.31 196 GLY A O 1
ATOM 1578 N N . ASP A 1 197 ? 4.235 -17.156 -17.077 1.00 86.50 197 ASP A N 1
ATOM 1579 C CA . ASP A 1 197 ? 4.643 -16.499 -15.829 1.00 86.50 197 ASP A CA 1
ATOM 1580 C C . ASP A 1 197 ? 6.159 -16.251 -15.804 1.00 86.50 197 ASP A C 1
ATOM 1582 O O . ASP A 1 197 ? 6.949 -17.135 -16.145 1.00 86.50 197 ASP A O 1
ATOM 1586 N N . GLY A 1 198 ? 6.572 -15.037 -15.432 1.00 83.38 198 GLY A N 1
ATOM 1587 C CA . GLY A 1 198 ? 7.981 -14.636 -15.408 1.00 83.38 198 GLY A CA 1
ATOM 1588 C C . GLY A 1 198 ? 8.600 -14.359 -16.784 1.00 83.38 198 GLY A C 1
ATOM 1589 O O . GLY A 1 198 ? 9.810 -14.130 -16.872 1.00 83.38 198 GLY A O 1
ATOM 1590 N N . TYR A 1 199 ? 7.811 -14.358 -17.867 1.00 87.56 199 TYR A N 1
ATOM 1591 C CA . TYR A 1 199 ? 8.312 -14.042 -19.206 1.00 87.56 199 TYR A CA 1
ATOM 1592 C C . TYR A 1 199 ? 8.970 -12.660 -19.258 1.00 87.56 199 TYR A C 1
ATOM 1594 O O . TYR A 1 199 ? 10.020 -12.525 -19.884 1.00 87.56 199 TYR A O 1
ATOM 1602 N N . ILE A 1 200 ? 8.382 -11.644 -18.617 1.00 84.75 200 ILE A N 1
ATOM 1603 C CA . ILE A 1 200 ? 8.904 -10.272 -18.624 1.00 84.75 200 ILE A CA 1
ATOM 1604 C C . ILE A 1 200 ? 10.290 -10.254 -17.987 1.00 84.75 200 ILE A C 1
ATOM 1606 O O . ILE A 1 200 ? 11.237 -9.796 -18.617 1.00 84.75 200 ILE A O 1
ATOM 1610 N N . THR A 1 201 ? 10.429 -10.829 -16.790 1.00 79.12 201 THR A N 1
ATOM 1611 C CA . THR A 1 201 ? 11.706 -10.874 -16.062 1.00 79.12 201 THR A CA 1
ATOM 1612 C C . THR A 1 201 ? 12.804 -11.602 -16.836 1.00 79.12 201 THR A C 1
ATOM 1614 O O . THR A 1 201 ? 13.968 -11.238 -16.719 1.00 79.12 201 THR A O 1
ATOM 1617 N N . ASN A 1 202 ? 12.447 -12.619 -17.622 1.00 82.31 202 ASN A N 1
ATOM 1618 C CA . ASN A 1 202 ? 13.421 -13.450 -18.330 1.00 82.31 202 ASN A CA 1
ATOM 1619 C C . ASN A 1 202 ? 13.750 -12.960 -19.750 1.00 82.31 202 ASN A C 1
ATOM 1621 O O . ASN A 1 202 ? 14.767 -13.372 -20.297 1.00 82.31 202 ASN A O 1
ATOM 1625 N N . ASN A 1 203 ? 12.893 -12.140 -20.371 1.00 84.19 203 ASN A N 1
ATOM 1626 C CA . ASN A 1 203 ? 12.997 -11.828 -21.805 1.00 84.19 203 ASN A CA 1
ATOM 1627 C C . ASN A 1 203 ? 12.894 -10.338 -22.146 1.00 84.19 203 ASN A C 1
ATOM 1629 O O . ASN A 1 203 ? 13.104 -9.973 -23.301 1.00 84.19 203 ASN A O 1
ATOM 1633 N N . ILE A 1 204 ? 12.521 -9.479 -21.197 1.00 81.19 204 ILE A N 1
ATOM 1634 C CA . ILE A 1 204 ? 12.405 -8.038 -21.427 1.00 81.19 204 ILE A CA 1
ATOM 1635 C C . ILE A 1 204 ? 13.402 -7.347 -20.512 1.00 81.19 204 ILE A C 1
ATOM 1637 O O . ILE A 1 204 ? 13.119 -7.095 -19.341 1.00 81.19 204 ILE A O 1
ATOM 1641 N N . ASP A 1 205 ? 14.575 -7.047 -21.061 1.00 73.56 205 ASP A N 1
ATOM 1642 C CA . ASP A 1 205 ? 15.580 -6.266 -20.351 1.00 73.56 205 ASP A CA 1
ATOM 1643 C C . ASP A 1 205 ? 15.042 -4.857 -20.057 1.00 73.56 205 ASP A C 1
ATOM 1645 O O . ASP A 1 205 ? 14.353 -4.256 -20.885 1.00 73.56 205 ASP A O 1
ATOM 1649 N N . GLY A 1 206 ? 15.246 -4.375 -18.831 1.00 65.19 206 GLY A N 1
ATOM 1650 C CA . GLY A 1 206 ? 14.595 -3.158 -18.326 1.00 65.19 206 GLY A CA 1
ATOM 1651 C C . GLY A 1 206 ? 13.062 -3.244 -18.198 1.00 65.19 206 GLY A C 1
ATOM 1652 O O . GLY A 1 206 ? 12.408 -2.249 -17.883 1.00 65.19 206 GLY A O 1
ATOM 1653 N N . GLY A 1 207 ? 12.453 -4.415 -18.419 1.00 62.06 207 GLY A N 1
ATOM 1654 C CA . GLY A 1 207 ? 11.016 -4.652 -18.314 1.00 62.06 207 GLY A CA 1
ATOM 1655 C C . GLY A 1 207 ? 10.534 -4.632 -16.867 1.00 62.06 207 GLY A C 1
ATOM 1656 O O . GLY A 1 207 ? 10.460 -5.668 -16.211 1.00 62.06 207 GLY A O 1
ATOM 1657 N N . VAL A 1 208 ? 10.161 -3.456 -16.365 1.00 65.06 208 VAL A N 1
ATOM 1658 C CA . VAL A 1 208 ? 9.646 -3.286 -15.002 1.00 65.06 208 VAL A CA 1
ATOM 1659 C C . VAL A 1 208 ? 8.246 -2.704 -15.067 1.00 65.06 208 VAL A C 1
ATOM 1661 O O . VAL A 1 208 ? 7.995 -1.710 -15.748 1.00 65.06 208 VAL A O 1
ATOM 1664 N N . SER A 1 209 ? 7.306 -3.295 -14.331 1.00 67.88 209 SER A N 1
ATOM 1665 C CA . SER A 1 209 ? 6.030 -2.636 -14.087 1.00 67.88 209 SER A CA 1
ATOM 1666 C C . SER A 1 209 ? 5.389 -3.010 -12.765 1.00 67.88 209 SER A C 1
ATOM 1668 O O . SER A 1 209 ? 5.556 -4.098 -12.229 1.00 67.88 209 SER A O 1
ATOM 1670 N N . SER A 1 210 ? 4.601 -2.067 -12.272 1.00 63.47 210 SER A N 1
ATOM 1671 C CA . SER A 1 210 ? 3.715 -2.199 -11.130 1.00 63.47 210 SER A CA 1
ATOM 1672 C C . SER A 1 210 ? 2.252 -2.030 -11.567 1.00 63.47 210 SER A C 1
ATOM 1674 O O . SER A 1 210 ? 1.468 -1.413 -10.851 1.00 63.47 210 SER A O 1
ATOM 1676 N N . THR A 1 211 ? 1.862 -2.537 -12.745 1.00 71.06 211 THR A N 1
ATOM 1677 C CA . THR A 1 211 ? 0.489 -2.405 -13.280 1.00 71.06 211 THR A CA 1
ATOM 1678 C C . THR A 1 211 ? -0.129 -3.736 -13.691 1.00 71.06 211 THR A C 1
ATOM 1680 O O . THR A 1 211 ? 0.568 -4.711 -13.967 1.00 71.06 211 THR A O 1
ATOM 1683 N N . TYR A 1 212 ? -1.458 -3.744 -13.825 1.00 78.00 212 TYR A N 1
ATOM 1684 C CA . TYR A 1 212 ? -2.245 -4.873 -14.331 1.00 78.00 212 TYR A CA 1
ATOM 1685 C C . TYR A 1 212 ? -1.765 -5.429 -15.689 1.00 78.00 212 TYR A C 1
ATOM 1687 O O . TYR A 1 212 ? -2.063 -6.579 -16.010 1.00 78.00 212 TYR A O 1
ATOM 1695 N N . LYS A 1 213 ? -1.003 -4.650 -16.476 1.00 84.69 213 LYS A N 1
ATOM 1696 C CA . LYS A 1 213 ? -0.446 -5.075 -17.769 1.00 84.69 213 LYS A CA 1
ATOM 1697 C C . LYS A 1 213 ? 0.416 -6.331 -17.643 1.00 84.69 213 LYS A C 1
ATOM 1699 O O . LYS A 1 213 ? 0.359 -7.167 -18.536 1.00 84.69 213 LYS A O 1
ATOM 1704 N N . ILE A 1 214 ? 1.146 -6.499 -16.534 1.00 84.31 214 ILE A N 1
ATOM 1705 C CA . ILE A 1 214 ? 1.953 -7.706 -16.285 1.00 84.31 214 ILE A CA 1
ATOM 1706 C C . ILE A 1 214 ? 1.075 -8.958 -16.288 1.00 84.31 214 ILE A C 1
ATOM 1708 O O . ILE A 1 214 ? 1.403 -9.928 -16.962 1.00 84.31 214 ILE A O 1
ATOM 1712 N N . PHE A 1 215 ? -0.078 -8.925 -15.613 1.00 83.69 215 PHE A N 1
ATOM 1713 C CA . PHE A 1 215 ? -0.983 -10.076 -15.577 1.00 83.69 215 PHE A CA 1
ATOM 1714 C C . PHE A 1 215 ? -1.499 -10.457 -16.944 1.00 83.69 215 PHE A C 1
ATOM 1716 O O . PHE A 1 215 ? -1.493 -11.631 -17.291 1.00 83.69 215 PHE A O 1
ATOM 1723 N N . ILE A 1 216 ? -1.954 -9.467 -17.708 1.00 89.88 216 ILE A N 1
ATOM 1724 C CA . ILE A 1 216 ? -2.501 -9.733 -19.033 1.00 89.88 216 ILE A CA 1
ATOM 1725 C C . ILE A 1 216 ? -1.386 -10.248 -19.950 1.00 89.88 216 ILE A C 1
ATOM 1727 O O . ILE A 1 216 ? -1.596 -11.205 -20.685 1.00 89.88 216 ILE A O 1
ATOM 1731 N N . TYR A 1 217 ? -0.190 -9.663 -19.875 1.00 90.75 217 TYR A N 1
ATOM 1732 C CA . TYR A 1 217 ? 0.940 -10.047 -20.717 1.00 90.75 217 TYR A CA 1
ATOM 1733 C C . TYR A 1 217 ? 1.466 -11.458 -20.410 1.00 90.75 217 TYR A C 1
ATOM 1735 O O . TYR A 1 217 ? 1.682 -12.253 -21.323 1.00 90.75 217 TYR A O 1
ATOM 1743 N N . GLU A 1 218 ? 1.665 -11.791 -19.134 1.00 90.69 218 GLU A N 1
ATOM 1744 C CA . GLU A 1 218 ? 2.240 -13.078 -18.726 1.00 90.69 218 GLU A CA 1
ATOM 1745 C C . GLU A 1 218 ? 1.192 -14.186 -18.613 1.00 90.69 218 GLU A C 1
ATOM 1747 O O . GLU A 1 218 ? 1.422 -15.297 -19.081 1.00 90.69 218 GLU A O 1
ATOM 1752 N N . ARG A 1 219 ? 0.023 -13.894 -18.036 1.00 90.69 219 ARG A N 1
ATOM 1753 C CA . ARG A 1 219 ? -1.006 -14.897 -17.698 1.00 90.69 219 ARG A CA 1
ATOM 1754 C C . ARG A 1 219 ? -2.245 -14.843 -18.589 1.00 90.69 219 ARG A C 1
ATOM 1756 O O . ARG A 1 219 ? -3.112 -15.706 -18.481 1.00 90.69 219 ARG A O 1
ATOM 1763 N N . GLY A 1 220 ? -2.333 -13.842 -19.458 1.00 93.00 220 GLY A N 1
ATOM 1764 C CA . GLY A 1 220 ? -3.394 -13.726 -20.445 1.00 93.00 220 GLY A CA 1
ATOM 1765 C C . GLY A 1 220 ? -4.657 -13.045 -19.939 1.00 93.00 220 GLY A C 1
ATOM 1766 O O . GLY A 1 220 ? -4.913 -12.890 -18.739 1.00 93.00 220 GLY A O 1
ATOM 1767 N N . LEU A 1 221 ? -5.484 -12.641 -20.900 1.00 93.12 221 LEU A N 1
ATOM 1768 C CA . LEU A 1 221 ? -6.751 -11.974 -20.629 1.00 93.12 221 LEU A CA 1
ATOM 1769 C C . LEU A 1 221 ? -7.760 -12.890 -19.919 1.00 93.12 221 LEU A C 1
ATOM 1771 O O . LEU A 1 221 ? -8.499 -12.413 -19.058 1.00 93.12 221 LEU A O 1
ATOM 1775 N N . ILE A 1 222 ? -7.776 -14.194 -20.230 1.00 93.88 222 ILE A N 1
ATOM 1776 C CA . ILE A 1 222 ? -8.694 -15.151 -19.589 1.00 93.88 222 ILE A CA 1
ATOM 1777 C C . ILE A 1 222 ? -8.422 -15.206 -18.087 1.00 93.88 222 ILE A C 1
ATOM 1779 O O . ILE A 1 222 ? -9.346 -15.052 -17.290 1.00 93.88 222 ILE A O 1
ATOM 1783 N N . PHE A 1 223 ? -7.156 -15.366 -17.696 1.00 90.56 223 PHE A N 1
ATOM 1784 C CA . PHE A 1 223 ? -6.768 -15.385 -16.290 1.00 90.56 223 PHE A CA 1
ATOM 1785 C C . PHE A 1 223 ? -7.182 -14.095 -15.577 1.00 90.56 223 PHE A C 1
ATOM 1787 O O . PHE A 1 223 ? -7.765 -14.142 -14.496 1.00 90.56 223 PHE A O 1
ATOM 1794 N N . PHE A 1 224 ? -6.919 -12.943 -16.198 1.00 88.62 224 PHE A N 1
ATOM 1795 C CA . PHE A 1 224 ? -7.260 -11.645 -15.626 1.00 88.62 224 PHE A CA 1
ATOM 1796 C C . PHE A 1 224 ? -8.772 -11.487 -15.397 1.00 88.62 224 PHE A C 1
ATOM 1798 O O . PHE A 1 224 ? -9.191 -11.066 -14.318 1.00 88.62 224 PHE A O 1
ATOM 1805 N N . ILE A 1 225 ? -9.600 -11.882 -16.369 1.00 90.38 225 ILE A N 1
ATOM 1806 C CA . ILE A 1 225 ? -11.063 -11.841 -16.245 1.00 90.38 225 ILE A CA 1
ATOM 1807 C C . ILE A 1 225 ? -11.546 -12.810 -15.163 1.00 90.38 225 ILE A C 1
ATOM 1809 O O . ILE A 1 225 ? -12.339 -12.418 -14.310 1.00 90.38 225 ILE A O 1
ATOM 1813 N N . LEU A 1 226 ? -11.049 -14.050 -15.152 1.00 90.75 226 LEU A N 1
ATOM 1814 C CA . LEU A 1 226 ? -11.404 -15.034 -14.125 1.00 90.75 226 LEU A CA 1
ATOM 1815 C C . LEU A 1 226 ? -11.030 -14.548 -12.723 1.00 90.75 226 LEU A C 1
ATOM 1817 O O . LEU A 1 226 ? -11.794 -14.745 -11.783 1.00 90.75 226 LEU A O 1
ATOM 1821 N N . TYR A 1 227 ? -9.893 -13.866 -12.582 1.00 86.25 227 TYR A N 1
ATOM 1822 C CA . TYR A 1 227 ? -9.488 -13.266 -11.319 1.00 86.25 227 TYR A CA 1
ATOM 1823 C C . TYR A 1 227 ? -10.443 -12.146 -10.876 1.00 86.25 227 TYR A C 1
ATOM 1825 O O . TYR A 1 227 ? -10.854 -12.113 -9.717 1.00 86.25 227 TYR A O 1
ATOM 1833 N N . LEU A 1 228 ? -10.860 -11.257 -11.785 1.00 85.94 228 LEU A N 1
ATOM 1834 C CA . LEU A 1 228 ? -11.864 -10.234 -11.472 1.00 85.94 228 LEU A CA 1
ATOM 1835 C C . LEU A 1 228 ? -13.208 -10.858 -11.076 1.00 85.94 228 LEU A C 1
ATOM 1837 O O . LEU A 1 228 ? -13.817 -10.425 -10.099 1.00 85.94 228 LEU A O 1
ATOM 1841 N N . ILE A 1 229 ? -13.640 -11.903 -11.788 1.00 89.19 229 ILE A N 1
ATOM 1842 C CA . ILE A 1 229 ? -14.847 -12.663 -11.446 1.00 89.19 229 ILE A CA 1
ATOM 1843 C C . ILE A 1 229 ? -14.704 -13.271 -10.051 1.00 89.19 229 ILE A C 1
ATOM 1845 O O . ILE A 1 229 ? -15.618 -13.130 -9.247 1.00 89.19 229 ILE A O 1
ATOM 1849 N N . LEU A 1 230 ? -13.562 -13.880 -9.723 1.00 87.44 230 LEU A N 1
ATOM 1850 C CA . LEU A 1 230 ? -13.308 -14.439 -8.396 1.00 87.44 230 LEU A CA 1
ATOM 1851 C C . LEU A 1 230 ? -13.447 -13.374 -7.303 1.00 87.44 230 LEU A C 1
ATOM 1853 O O . LEU A 1 230 ? -14.126 -13.615 -6.311 1.00 87.44 230 LEU A O 1
ATOM 1857 N N . VAL A 1 231 ? -12.852 -12.192 -7.482 1.00 84.69 231 VAL A N 1
ATOM 1858 C CA . VAL A 1 231 ? -12.957 -11.080 -6.519 1.00 84.69 231 VAL A CA 1
ATOM 1859 C C . VAL A 1 231 ? -14.416 -10.653 -6.326 1.00 84.69 231 VAL A C 1
ATOM 1861 O O . VAL A 1 231 ? -14.860 -10.462 -5.194 1.00 84.69 231 VAL A O 1
ATOM 1864 N N . VAL A 1 232 ? -15.177 -10.547 -7.416 1.00 86.81 232 VAL A N 1
ATOM 1865 C CA . VAL A 1 232 ? -16.603 -10.195 -7.381 1.00 86.81 232 VAL A CA 1
ATOM 1866 C C . VAL A 1 232 ? -17.434 -11.286 -6.700 1.00 86.81 232 VAL A C 1
ATOM 1868 O O . VAL A 1 232 ? -18.272 -10.976 -5.856 1.00 86.81 232 VAL A O 1
ATOM 1871 N N . VAL A 1 233 ? -17.180 -12.560 -7.006 1.00 88.31 233 VAL A N 1
ATOM 1872 C CA . VAL A 1 233 ? -17.850 -13.703 -6.373 1.00 88.31 233 VAL A CA 1
ATOM 1873 C C . VAL A 1 233 ? -17.547 -13.730 -4.880 1.00 88.31 233 VAL A C 1
ATOM 1875 O O . VAL A 1 233 ? -18.483 -13.774 -4.093 1.00 88.31 233 VAL A O 1
ATOM 1878 N N . LEU A 1 234 ? -16.275 -13.627 -4.478 1.00 85.81 234 LEU A N 1
ATOM 1879 C CA . LEU A 1 234 ? -15.878 -13.584 -3.067 1.00 85.81 234 LEU A CA 1
ATOM 1880 C C . LEU A 1 234 ? -16.544 -12.428 -2.321 1.00 85.81 234 LEU A C 1
ATOM 1882 O O . LEU A 1 234 ? -16.917 -12.592 -1.165 1.00 85.81 234 LEU A O 1
ATOM 1886 N N . TYR A 1 235 ? -16.713 -11.273 -2.963 1.00 86.06 235 TYR A N 1
ATOM 1887 C CA . TYR A 1 235 ? -17.463 -10.170 -2.378 1.00 86.06 235 TYR A CA 1
ATOM 1888 C C . TYR A 1 235 ? -18.936 -10.544 -2.159 1.00 86.06 235 TYR A C 1
ATOM 1890 O O . TYR A 1 235 ? -19.424 -10.439 -1.036 1.00 86.06 235 TYR A O 1
ATOM 1898 N N . TYR A 1 236 ? -19.633 -11.009 -3.201 1.00 85.06 236 TYR A N 1
ATOM 1899 C CA . TYR A 1 236 ? -21.068 -11.299 -3.129 1.00 85.06 236 TYR A CA 1
ATOM 1900 C C . TYR A 1 236 ? -21.413 -12.500 -2.245 1.00 85.06 236 TYR A C 1
ATOM 1902 O O . TYR A 1 236 ? -22.466 -12.494 -1.619 1.00 85.06 236 TYR A O 1
ATOM 1910 N N . THR A 1 237 ? -20.548 -13.511 -2.149 1.00 85.31 237 THR A N 1
ATOM 1911 C CA . THR A 1 237 ? -20.793 -14.679 -1.286 1.00 85.31 237 THR A CA 1
ATOM 1912 C C . THR A 1 237 ? -20.602 -14.379 0.197 1.00 85.31 237 THR A C 1
ATOM 1914 O O . THR A 1 237 ? -21.109 -15.120 1.033 1.00 85.31 237 THR A O 1
ATOM 1917 N N . ASN A 1 238 ? -19.880 -13.308 0.532 1.00 81.31 238 ASN A N 1
ATOM 1918 C CA . ASN A 1 238 ? -19.521 -12.962 1.908 1.00 81.31 238 ASN A CA 1
ATOM 1919 C C . ASN A 1 238 ? -20.170 -11.657 2.397 1.00 81.31 238 ASN A C 1
ATOM 1921 O O . ASN A 1 238 ? -19.922 -11.233 3.529 1.00 81.31 238 ASN A O 1
ATOM 1925 N N . THR A 1 239 ? -20.999 -11.010 1.571 1.00 78.44 239 THR A N 1
ATOM 1926 C CA . THR A 1 239 ? -21.761 -9.821 1.960 1.00 78.44 239 THR A CA 1
ATOM 1927 C C . THR A 1 239 ? -23.262 -10.041 1.833 1.00 78.44 239 THR A C 1
ATOM 1929 O O . THR A 1 239 ? -23.751 -10.439 0.783 1.00 78.44 239 THR A O 1
ATOM 1932 N N . ASN A 1 240 ? -24.013 -9.686 2.874 1.00 70.56 240 ASN A N 1
ATOM 1933 C CA . ASN A 1 240 ? -25.483 -9.642 2.811 1.00 70.56 240 ASN A CA 1
ATOM 1934 C C . ASN A 1 240 ? -26.012 -8.246 2.449 1.00 70.56 240 ASN A C 1
ATOM 1936 O O . ASN A 1 240 ? -27.217 -8.022 2.372 1.00 70.56 240 ASN A O 1
ATOM 1940 N N . SER A 1 241 ? -25.109 -7.283 2.254 1.00 70.56 241 SER A N 1
ATOM 1941 C CA . SER A 1 241 ? -25.442 -5.870 2.120 1.00 70.56 241 SER A CA 1
ATOM 1942 C C . SER A 1 241 ? -24.691 -5.247 0.954 1.00 70.56 241 SER A C 1
ATOM 1944 O O . SER A 1 241 ? -23.457 -5.173 0.943 1.00 70.56 241 SER A O 1
ATOM 1946 N N . ILE A 1 242 ? -25.450 -4.733 -0.017 1.00 66.56 242 ILE A N 1
ATOM 1947 C CA . ILE A 1 242 ? -24.907 -3.967 -1.146 1.00 66.56 242 ILE A CA 1
ATOM 1948 C C . ILE A 1 242 ? -24.195 -2.695 -0.673 1.00 66.56 242 ILE A C 1
ATOM 1950 O O . ILE A 1 242 ? -23.330 -2.170 -1.366 1.00 66.56 242 ILE A O 1
ATOM 1954 N N . LYS A 1 243 ? -24.494 -2.214 0.544 1.00 67.38 243 LYS A N 1
ATOM 1955 C CA . LYS A 1 243 ? -23.853 -1.029 1.129 1.00 67.38 243 LYS A CA 1
ATOM 1956 C C . LYS A 1 243 ? -22.348 -1.214 1.311 1.00 67.38 243 LYS A C 1
ATOM 1958 O O . LYS A 1 243 ? -21.644 -0.215 1.333 1.00 67.38 243 LYS A O 1
ATOM 1963 N N . ASN A 1 244 ? -21.846 -2.452 1.340 1.00 71.62 244 ASN A N 1
ATOM 1964 C CA . ASN A 1 244 ? -20.417 -2.765 1.425 1.00 71.62 244 ASN A CA 1
ATOM 1965 C C . ASN A 1 244 ? -19.658 -2.627 0.089 1.00 71.62 244 ASN A C 1
ATOM 1967 O O . ASN A 1 244 ? -18.491 -3.009 0.021 1.00 71.62 244 ASN A O 1
ATOM 1971 N N . TYR A 1 245 ? -20.282 -2.109 -0.982 1.00 74.50 245 TYR A N 1
ATOM 1972 C CA . TYR A 1 245 ? -19.672 -1.995 -2.322 1.00 74.50 245 TYR A CA 1
ATOM 1973 C C . TYR A 1 245 ? -18.340 -1.229 -2.327 1.00 74.50 245 TYR A C 1
ATOM 1975 O O . TYR A 1 245 ? -17.489 -1.438 -3.191 1.00 74.50 245 TYR A O 1
ATOM 1983 N N . TYR A 1 246 ? -18.136 -0.357 -1.340 1.00 69.31 246 TYR A N 1
ATOM 1984 C CA . TYR A 1 246 ? -16.894 0.378 -1.150 1.00 69.31 246 TYR A CA 1
ATOM 1985 C C . TYR A 1 246 ? -15.682 -0.539 -0.911 1.00 69.31 246 TYR A C 1
ATOM 1987 O O . TYR A 1 246 ? -14.579 -0.182 -1.320 1.00 69.31 246 TYR A O 1
ATOM 1995 N N . ILE A 1 247 ? -15.869 -1.724 -0.308 1.00 73.88 247 ILE A N 1
ATOM 1996 C CA . ILE A 1 247 ? -14.796 -2.712 -0.113 1.00 73.88 247 ILE A CA 1
ATOM 1997 C C . ILE A 1 247 ? -14.359 -3.222 -1.483 1.00 73.88 247 ILE A C 1
ATOM 1999 O O . ILE A 1 247 ? -13.181 -3.151 -1.820 1.00 73.88 247 ILE A O 1
ATOM 2003 N N . LEU A 1 248 ? -15.319 -3.647 -2.309 1.00 80.19 248 LEU A N 1
ATOM 2004 C CA . LEU A 1 248 ? -15.056 -4.105 -3.672 1.00 80.19 248 LEU A CA 1
ATOM 2005 C C . LEU A 1 248 ? -14.352 -3.021 -4.503 1.00 80.19 248 LEU A C 1
ATOM 2007 O O . LEU A 1 248 ? -13.370 -3.306 -5.185 1.00 80.19 248 LEU A O 1
ATOM 2011 N N . LEU A 1 249 ? -14.797 -1.765 -4.399 1.00 75.62 249 LEU A N 1
ATOM 2012 C CA . LEU A 1 249 ? -14.174 -0.646 -5.106 1.00 75.62 249 LEU A CA 1
ATOM 2013 C C . LEU A 1 249 ? -12.721 -0.416 -4.663 1.00 75.62 249 LEU A C 1
ATOM 2015 O O . LEU A 1 249 ? -11.837 -0.277 -5.508 1.00 75.62 249 LEU A O 1
ATOM 2019 N N . ALA A 1 250 ? -12.453 -0.405 -3.355 1.00 69.88 250 ALA A N 1
ATOM 2020 C CA . ALA A 1 250 ? -11.101 -0.239 -2.824 1.00 69.88 250 ALA A CA 1
ATOM 2021 C C . ALA A 1 250 ? -10.164 -1.372 -3.281 1.00 69.88 250 ALA A C 1
ATOM 2023 O O . ALA A 1 250 ? -8.987 -1.141 -3.573 1.00 69.88 250 ALA A O 1
ATOM 2024 N N . PHE A 1 251 ? -10.704 -2.583 -3.422 1.00 77.06 251 PHE A N 1
ATOM 2025 C CA . PHE A 1 251 ? -9.999 -3.730 -3.980 1.00 77.06 251 PHE A CA 1
ATOM 2026 C C . PHE A 1 251 ? -9.670 -3.568 -5.462 1.00 77.06 251 PHE A C 1
ATOM 2028 O O . PHE A 1 251 ? -8.514 -3.729 -5.844 1.00 77.06 251 PHE A O 1
ATOM 2035 N N . ILE A 1 252 ? -10.644 -3.184 -6.289 1.00 78.56 252 ILE A N 1
ATOM 2036 C CA . ILE A 1 252 ? -10.430 -2.943 -7.724 1.00 78.56 252 ILE A CA 1
ATOM 2037 C C . ILE A 1 252 ? -9.387 -1.840 -7.944 1.00 78.56 252 ILE A C 1
ATOM 2039 O O . ILE A 1 252 ? -8.485 -1.983 -8.771 1.00 78.56 252 ILE A O 1
ATOM 2043 N N . LEU A 1 253 ? -9.443 -0.763 -7.157 1.00 73.94 253 LEU A N 1
ATOM 2044 C CA . LEU A 1 253 ? -8.437 0.299 -7.206 1.00 73.94 253 LEU A CA 1
ATOM 2045 C C . LEU A 1 253 ? -7.047 -0.198 -6.782 1.00 73.94 253 LEU A C 1
ATOM 2047 O O . LEU A 1 253 ? -6.042 0.225 -7.355 1.00 73.94 253 LEU A O 1
ATOM 2051 N N . SER A 1 254 ? -6.979 -1.123 -5.824 1.00 71.25 254 SER A N 1
ATOM 2052 C CA . SER A 1 254 ? -5.719 -1.753 -5.414 1.00 71.25 254 SER A CA 1
ATOM 2053 C C . SER A 1 254 ? -5.145 -2.650 -6.519 1.00 71.25 254 SER A C 1
ATOM 2055 O O . SER A 1 254 ? -3.940 -2.602 -6.754 1.00 71.25 254 SER A O 1
ATOM 2057 N N . ILE A 1 255 ? -5.995 -3.378 -7.262 1.00 73.12 255 ILE A N 1
ATOM 2058 C CA . ILE A 1 255 ? -5.607 -4.148 -8.461 1.00 73.12 255 ILE A CA 1
ATOM 2059 C C . ILE A 1 255 ? -4.999 -3.251 -9.533 1.00 73.12 255 ILE A C 1
ATOM 2061 O O . ILE A 1 255 ? -3.973 -3.587 -10.125 1.00 73.12 255 ILE A O 1
ATOM 2065 N N . TYR A 1 256 ? -5.597 -2.084 -9.761 1.00 71.69 256 TYR A N 1
ATOM 2066 C CA . TYR A 1 256 ? -5.053 -1.124 -10.711 1.00 71.69 256 TYR A CA 1
ATOM 2067 C C . TYR A 1 256 ? -3.663 -0.614 -10.293 1.00 71.69 256 TYR A C 1
ATOM 2069 O O . TYR A 1 256 ? -2.791 -0.432 -11.144 1.00 71.69 256 TYR A O 1
ATOM 2077 N N . GLN A 1 257 ? -3.447 -0.389 -8.991 1.00 62.91 257 GLN A N 1
ATOM 2078 C CA . GLN A 1 257 ? -2.202 0.185 -8.473 1.00 62.91 257 GLN A CA 1
ATOM 2079 C C . GLN A 1 257 ? -1.075 -0.824 -8.207 1.00 62.91 257 GLN A C 1
ATOM 2081 O O . GLN A 1 257 ? 0.077 -0.393 -8.134 1.00 62.91 257 GLN A O 1
ATOM 2086 N N . ARG A 1 258 ? -1.363 -2.120 -8.008 1.00 63.84 258 ARG A N 1
ATOM 2087 C CA . ARG A 1 258 ? -0.355 -3.136 -7.662 1.00 63.84 258 ARG A CA 1
ATOM 2088 C C . ARG A 1 258 ? -0.642 -4.483 -8.329 1.00 63.84 258 ARG A C 1
ATOM 2090 O O . ARG A 1 258 ? -1.695 -5.065 -8.082 1.00 63.84 258 ARG A O 1
ATOM 2097 N N . PRO A 1 259 ? 0.327 -5.061 -9.059 1.00 57.59 259 PRO A N 1
ATOM 2098 C CA . PRO A 1 259 ? 0.151 -6.317 -9.762 1.00 57.59 259 PRO A CA 1
ATOM 2099 C C . PRO A 1 259 ? 0.423 -7.539 -8.872 1.00 57.59 259 PRO A C 1
ATOM 2101 O O . PRO A 1 259 ? 0.516 -8.643 -9.369 1.00 57.59 259 PRO A O 1
ATOM 2104 N N . ASN A 1 260 ? 0.535 -7.400 -7.550 1.00 61.75 260 ASN A N 1
ATOM 2105 C CA . ASN A 1 260 ? 0.681 -8.550 -6.646 1.00 61.75 260 ASN A CA 1
ATOM 2106 C C . ASN A 1 260 ? -0.629 -8.795 -5.888 1.00 61.75 260 ASN A C 1
ATOM 2108 O O . ASN A 1 260 ? -0.702 -8.745 -4.664 1.00 61.75 260 ASN A O 1
ATOM 2112 N N . ILE A 1 261 ? -1.699 -9.000 -6.643 1.00 54.50 261 ILE A N 1
ATOM 2113 C CA . ILE A 1 261 ? -3.083 -9.107 -6.150 1.00 54.50 261 ILE A CA 1
ATOM 2114 C C . ILE A 1 261 ? -3.507 -10.518 -5.750 1.00 54.50 261 ILE A C 1
ATOM 2116 O O . ILE A 1 261 ? -4.481 -10.698 -5.024 1.00 54.50 261 ILE A O 1
ATOM 2120 N N . LEU A 1 262 ? -2.716 -11.522 -6.118 1.00 55.41 262 LEU A N 1
ATOM 2121 C CA . LEU A 1 262 ? -2.842 -12.886 -5.596 1.00 55.41 262 LEU A CA 1
ATOM 2122 C C . LEU A 1 262 ? -2.143 -13.072 -4.244 1.00 55.41 262 LEU A C 1
ATOM 2124 O O . LEU A 1 262 ? -1.998 -14.197 -3.773 1.00 55.41 262 LEU A O 1
ATOM 2128 N N . ILE A 1 263 ? -1.698 -11.990 -3.599 1.00 66.81 263 ILE A N 1
ATOM 2129 C CA . ILE A 1 263 ? -1.204 -12.086 -2.229 1.00 66.81 263 ILE A CA 1
ATOM 2130 C C . ILE A 1 263 ? -2.392 -12.439 -1.333 1.00 66.81 263 ILE A C 1
ATOM 2132 O O . ILE A 1 263 ? -3.394 -11.724 -1.302 1.00 66.81 263 ILE A O 1
ATOM 2136 N N . LEU A 1 264 ? -2.242 -13.518 -0.563 1.00 69.06 264 LEU A N 1
ATOM 2137 C CA . LEU A 1 264 ? -3.220 -14.022 0.405 1.00 69.06 264 LEU A CA 1
ATOM 2138 C C . LEU A 1 264 ? -3.842 -12.912 1.270 1.00 69.06 264 LEU A C 1
ATOM 2140 O O . LEU A 1 264 ? -5.032 -12.955 1.562 1.00 69.06 264 LEU A O 1
ATOM 2144 N N . ALA A 1 265 ? -3.064 -11.887 1.623 1.00 69.19 265 ALA A N 1
ATOM 2145 C CA . ALA A 1 265 ? -3.529 -10.714 2.359 1.00 69.19 265 ALA A CA 1
ATOM 2146 C C . ALA A 1 265 ? -4.750 -10.032 1.716 1.00 69.19 265 ALA A C 1
ATOM 2148 O O . ALA A 1 265 ? -5.678 -9.667 2.430 1.00 69.19 265 ALA A O 1
ATOM 2149 N N . TYR A 1 266 ? -4.792 -9.898 0.388 1.00 73.62 266 TYR A N 1
ATOM 2150 C CA . TYR A 1 266 ? -5.935 -9.317 -0.317 1.00 73.62 266 TYR A CA 1
ATOM 2151 C C . TYR A 1 266 ? -7.168 -10.224 -0.210 1.00 73.62 266 TYR A C 1
ATOM 2153 O O . TYR A 1 266 ? -8.249 -9.752 0.129 1.00 73.62 266 TYR A O 1
ATOM 2161 N N . ILE A 1 267 ? -7.016 -11.536 -0.392 1.00 78.44 267 ILE A N 1
ATOM 2162 C CA . ILE A 1 267 ? -8.133 -12.481 -0.235 1.00 78.44 267 ILE A CA 1
ATOM 2163 C C . ILE A 1 267 ? -8.674 -12.456 1.205 1.00 78.44 267 ILE A C 1
ATOM 2165 O O . ILE A 1 267 ? -9.882 -12.378 1.417 1.00 78.44 267 ILE A O 1
ATOM 2169 N N . VAL A 1 268 ? -7.787 -12.445 2.204 1.00 82.06 268 VAL A N 1
ATOM 2170 C CA . VAL A 1 268 ? -8.169 -12.355 3.622 1.00 82.06 268 VAL A CA 1
ATOM 2171 C C . VAL A 1 268 ? -8.905 -11.051 3.915 1.00 82.06 268 VAL A C 1
ATOM 2173 O O . VAL A 1 268 ? -9.896 -11.059 4.637 1.00 82.06 268 VAL A O 1
ATOM 2176 N N . LEU A 1 269 ? -8.455 -9.934 3.347 1.00 78.94 269 LEU A N 1
ATOM 2177 C CA . LEU A 1 269 ? -9.088 -8.636 3.558 1.00 78.94 269 LEU A CA 1
ATOM 2178 C C . LEU A 1 269 ? -10.467 -8.542 2.885 1.00 78.94 269 LEU A C 1
ATOM 2180 O O . LEU A 1 269 ? -11.380 -7.998 3.503 1.00 78.94 269 LEU A O 1
ATOM 2184 N N . ILE A 1 270 ? -10.659 -9.081 1.672 1.00 82.12 270 ILE A N 1
ATOM 2185 C CA . ILE A 1 270 ? -11.972 -9.014 1.008 1.00 82.12 270 ILE A CA 1
ATOM 2186 C C . ILE A 1 270 ? -12.975 -9.942 1.686 1.00 82.12 270 ILE A C 1
ATOM 2188 O O . ILE A 1 270 ? -14.071 -9.499 2.015 1.00 82.12 270 ILE A O 1
ATOM 2192 N N . VAL A 1 271 ? -12.592 -11.190 1.970 1.00 84.50 271 VAL A N 1
ATOM 2193 C CA . VAL A 1 271 ? -13.468 -12.176 2.620 1.00 84.50 271 VAL A CA 1
ATOM 2194 C C . VAL A 1 271 ? -13.706 -11.794 4.079 1.00 84.50 271 VAL A C 1
ATOM 2196 O O . VAL A 1 271 ? -14.844 -11.644 4.513 1.00 84.50 271 VAL A O 1
ATOM 2199 N N . GLY A 1 272 ? -12.636 -11.564 4.840 1.00 83.44 272 GLY A N 1
ATOM 2200 C CA . GLY A 1 272 ? -12.730 -11.207 6.252 1.00 83.44 272 GLY A CA 1
ATOM 2201 C C . GLY A 1 272 ? -13.441 -9.874 6.471 1.00 83.44 272 GLY A C 1
ATOM 2202 O O . GLY A 1 272 ? -14.270 -9.766 7.370 1.00 83.44 272 GLY A O 1
ATOM 2203 N N . GLY A 1 273 ? -13.172 -8.871 5.629 1.00 83.06 273 GLY A N 1
ATOM 2204 C CA . GLY A 1 273 ? -13.800 -7.558 5.746 1.00 83.06 273 GLY A CA 1
ATOM 2205 C C . GLY A 1 273 ? -15.292 -7.555 5.424 1.00 83.06 273 GLY A C 1
ATOM 2206 O O . GLY A 1 273 ? -16.072 -6.918 6.134 1.00 83.06 273 GLY A O 1
ATOM 2207 N N . THR A 1 274 ? -15.708 -8.286 4.388 1.00 83.38 274 THR A N 1
ATOM 2208 C CA . THR A 1 274 ? -17.130 -8.404 4.019 1.00 83.38 274 THR A CA 1
ATOM 2209 C C . THR A 1 274 ? -17.929 -9.201 5.050 1.00 83.38 274 THR A C 1
ATOM 2211 O O . THR A 1 274 ? -18.997 -8.737 5.463 1.00 83.38 274 THR A O 1
ATOM 2214 N N . LEU A 1 275 ? -17.385 -10.319 5.550 1.00 83.62 275 LEU A N 1
ATOM 2215 C CA . LEU A 1 275 ? -17.999 -11.096 6.634 1.00 83.62 275 LEU A CA 1
ATOM 2216 C C . LEU A 1 275 ? -18.120 -10.276 7.922 1.00 83.62 275 LEU A C 1
ATOM 2218 O O . LEU A 1 275 ? -19.180 -10.252 8.547 1.00 83.62 275 LEU A O 1
ATOM 2222 N N . TYR A 1 276 ? -17.049 -9.572 8.304 1.00 83.62 276 TYR A N 1
ATOM 2223 C CA . TYR A 1 276 ? -17.034 -8.734 9.501 1.00 83.62 276 TYR A CA 1
ATOM 2224 C C . TYR A 1 276 ? -18.136 -7.668 9.457 1.00 83.62 276 TYR A C 1
ATOM 2226 O O . TYR A 1 276 ? -18.932 -7.550 10.394 1.00 83.62 276 TYR A O 1
ATOM 2234 N N . ASN A 1 277 ? -18.236 -6.934 8.344 1.00 80.38 277 ASN A N 1
ATOM 2235 C CA . ASN A 1 277 ? -19.240 -5.884 8.211 1.00 80.38 277 ASN A CA 1
ATOM 2236 C C . ASN A 1 277 ? -20.663 -6.439 8.138 1.00 80.38 277 ASN A C 1
ATOM 2238 O O . ASN A 1 277 ? -21.545 -5.883 8.791 1.00 80.38 277 ASN A O 1
ATOM 2242 N N . SER A 1 278 ? -20.885 -7.551 7.438 1.00 79.38 278 SER A N 1
ATOM 2243 C CA . SER A 1 278 ? -22.208 -8.188 7.367 1.00 79.38 278 SER A CA 1
ATOM 2244 C C . SER A 1 278 ? -22.701 -8.662 8.733 1.00 79.38 278 SER A C 1
ATOM 2246 O O . SER A 1 278 ? -23.840 -8.388 9.105 1.00 79.38 278 SER A O 1
ATOM 2248 N N . ASN A 1 279 ? -21.832 -9.291 9.528 1.00 80.31 279 ASN A N 1
ATOM 2249 C CA . ASN A 1 279 ? -22.179 -9.706 10.887 1.00 80.31 279 ASN A CA 1
ATOM 2250 C C . ASN A 1 279 ? -22.458 -8.502 11.796 1.00 80.31 279 ASN A C 1
ATOM 2252 O O . ASN A 1 279 ? -23.401 -8.531 12.582 1.00 80.31 279 ASN A O 1
ATOM 2256 N N . SER A 1 280 ? -21.681 -7.420 11.663 1.00 75.12 280 SER A N 1
ATOM 2257 C CA . SER A 1 280 ? -21.919 -6.192 12.431 1.00 75.12 280 SER A CA 1
ATOM 2258 C C . SER A 1 280 ? -23.263 -5.535 12.099 1.00 75.12 280 SER A C 1
ATOM 2260 O O . SER A 1 280 ? -23.908 -4.979 12.984 1.00 75.12 280 SER A O 1
ATOM 2262 N N . GLU A 1 281 ? -23.704 -5.588 10.840 1.00 70.62 281 GLU A N 1
ATOM 2263 C CA . GLU A 1 281 ? -24.994 -5.031 10.423 1.00 70.62 281 GLU A CA 1
ATOM 2264 C C . GLU A 1 281 ? -26.158 -5.870 10.954 1.00 70.62 281 GLU A C 1
ATOM 2266 O O . GLU A 1 281 ? -27.119 -5.297 11.457 1.00 70.62 281 GLU A O 1
ATOM 2271 N N . ASN A 1 282 ? -26.030 -7.201 10.942 1.00 64.62 282 ASN A N 1
ATOM 2272 C CA . ASN A 1 282 ? -27.031 -8.101 11.515 1.00 64.62 282 ASN A CA 1
ATOM 2273 C C . ASN A 1 282 ? -27.210 -7.895 13.027 1.00 64.62 282 ASN A C 1
ATOM 2275 O O . ASN A 1 282 ? -28.337 -7.866 13.502 1.00 64.62 282 ASN A O 1
ATOM 2279 N N . ILE A 1 283 ? -26.118 -7.710 13.780 1.00 66.50 283 ILE A N 1
ATOM 2280 C CA . ILE A 1 283 ? -26.187 -7.461 15.231 1.00 66.50 283 ILE A CA 1
ATOM 2281 C C . ILE A 1 283 ? -26.888 -6.131 15.541 1.00 66.50 283 ILE A C 1
ATOM 2283 O O . ILE A 1 283 ? -27.629 -6.055 16.507 1.00 66.50 283 ILE A O 1
ATOM 2287 N N . ASN A 1 284 ? -26.676 -5.091 14.729 1.00 59.00 284 ASN A N 1
ATOM 2288 C CA . ASN A 1 284 ? -27.311 -3.782 14.937 1.00 59.00 284 ASN A CA 1
ATOM 2289 C C . ASN A 1 284 ? -28.775 -3.718 14.455 1.00 59.00 284 ASN A C 1
ATOM 2291 O O . ASN A 1 284 ? -29.412 -2.678 14.615 1.00 59.00 284 ASN A O 1
ATOM 2295 N N . ALA A 1 285 ? -29.280 -4.771 13.806 1.00 55.94 285 ALA A N 1
ATOM 2296 C CA . ALA A 1 285 ? -30.656 -4.864 13.317 1.00 55.94 285 ALA A CA 1
ATOM 2297 C C . ALA A 1 285 ? -31.592 -5.645 14.264 1.00 55.94 285 ALA A C 1
ATOM 2299 O O . ALA A 1 285 ? -32.796 -5.681 14.008 1.00 55.94 285 ALA A O 1
ATOM 2300 N N . ILE A 1 286 ? -31.042 -6.260 15.319 1.00 47.53 286 ILE A N 1
ATOM 2301 C CA . ILE A 1 286 ? -31.755 -6.944 16.413 1.00 47.53 286 ILE A CA 1
ATOM 2302 C C . ILE A 1 286 ? -31.833 -5.990 17.605 1.00 47.53 286 ILE A C 1
ATOM 2304 O O . ILE A 1 286 ? -32.916 -5.925 18.225 1.00 47.53 286 ILE A O 1
#

Secondary structure (DSSP, 8-state):
-HHHHHHHHHHHHHHHHHTT-PPP-EEE--SSHHHHHTT--EEEETTEEEESTT-EEETTEEE----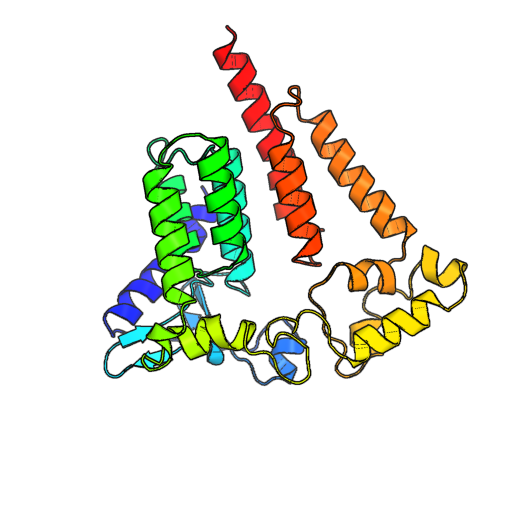TTSS-HHHHHHHHHHHHHHTTT-TTT-HHHHHHHHHHHHTT-HHHHHHHHHHHHHH-S-HHHHHHHHHHHHHTTSGGGTTSTTHHHHTGGGT-EETTEETT-TTB-HHHHHHHHHHHTS-HHHHHH-S-TTHHHHH-TT--B-STHHHHHHHHHHHHHHHHHHHHHHHHHH-S-GGGHHHHHHHHHHHHH-S-TTSHHHHHHHHHHHHHHHHHHHHTT-

Sequence (286 aa):
MLFALSLIPGIIICLFNFMGIDFSYTIIEPLNKVKALYDINYRRYLGAVNTTQDTINMGRVIFNKLYAMYDEPGAVGTVCGLILFIEKLDLKKNVENKIIFIGGLISFSFAFYILLIINLIVCKKYKILAFFILLLTILNFSSLNKDYGVFDKILFNRFTVSDNKLNGDNRTSPELDYAYKQFLKGDVKTILMGKGDGYITNNIDGGVSSTYKIFIYERGLIFFILYLILVVVLYYTNTNSIKNYYILLAFILSIYQRPNILILAYIVLIVGGTLYNSNSENINAI

Organism: NCBI:txid536227

pLDDT: mean 77.51, std 14.45, range [39.84, 96.12]

Foldseek 3Di:
DVLLVLQVVLLVQQVVLQVLDHDDWDKDDAPDVVCVVVVWIWGDDDQAIFTPLQWDDDPSHTHTARQRNHRALQVLLLLLLLVCQLVLVPVVPDVSNVSSVSNNVSNVHPLNLVSVLVSCVLSVPPPVVSVVSVVVVVVLVDPVCPVPPNSCSVPVCQQPDDPNDGSVPVQWDPQQVVVLVVQVVDDPVCQAQAPAPCCCVVPGVVTDHFALSNCSHHGHPNVVVVVLVVLVCLQVVQAPDPSCVVSSVSLVVVNGRGVPSPPVSNSCSRNVSRNSVRVVVVVVVD

Radius of gyration: 20.41 Å; chains: 1; bounding box: 55×45×52 Å